Protein AF-0000000078268290 (afdb_homodimer)

Foldseek 3Di:
DPPPVVPPQAEDEDWDFDDDPNHTQDGLVLLQLQVLLAVPQANCVSCVVLVHHSVVSVVNQVSNCVRVVHHQWDDDPPPPRGIHGDPVNVVVSVVNVVVLVVVQVVVLVVCCVPVNNRYHYDHVSPPPDPPDPPPPD/DVVPVPPPQAEDEDWDFDDDPNHTQDGLVLLQLQVLLAVPQANCVSCVVLVHHSVVSVVSQVSNCVRVVHHQWDDDPPPPRGIHGDPVNVVVSVVNVVVLVVVQVVVLVVCCVPVNNRYHYDHVSPPPDPPDPPPPD

Radius of gyration: 22.12 Å; Cα contacts (8 Å, |Δi|>4): 382; chains: 2; bounding box: 36×79×77 Å

InterPro domains:
  IPR000847 LysR, HTH, N-terminal domain [PF00126] (33-90)
  IPR036388 Winged helix-like DNA-binding domain superfamily [G3DSA:1.10.10.10] (4-126)
  IPR036390 Winged helix DNA-binding domain superfamily [SSF46785] (11-107)
  IPR051815 Molybdate-responsive transcriptional regulator [PTHR30432] (12-106)

Structure (mmCIF, N/CA/C/O backbone):
data_AF-0000000078268290-model_v1
#
loop_
_entity.id
_entity.type
_entity.pdbx_description
1 polymer 'Molybdate transport system regulatory protein'
#
loop_
_atom_site.group_PDB
_atom_site.id
_atom_site.type_symbol
_atom_site.label_atom_id
_atom_site.label_alt_id
_atom_site.label_comp_id
_atom_site.label_asym_id
_atom_site.label_entity_id
_atom_site.label_seq_id
_atom_site.pdbx_PDB_ins_code
_atom_site.Cartn_x
_atom_site.Cartn_y
_atom_site.Cartn_z
_atom_site.occupancy
_atom_site.B_iso_or_equiv
_atom_site.auth_seq_id
_atom_site.auth_comp_id
_atom_site.auth_asym_id
_atom_site.auth_atom_id
_atom_site.pdbx_PDB_model_num
ATOM 1 N N . MET A 1 1 ? 1.703 10.594 39.469 1 26.97 1 MET A N 1
ATOM 2 C CA . MET A 1 1 ? 0.757 9.789 38.688 1 26.97 1 MET A CA 1
ATOM 3 C C . MET A 1 1 ? 1.014 9.938 37.188 1 26.97 1 MET A C 1
ATOM 5 O O . MET A 1 1 ? 0.524 10.883 36.562 1 26.97 1 MET A O 1
ATOM 9 N N . THR A 1 2 ? 2.254 10 36.75 1 32.62 2 THR A N 1
ATOM 10 C CA . THR A 1 2 ? 2.943 10.406 35.531 1 32.62 2 THR A CA 1
ATOM 11 C C . THR A 1 2 ? 2.32 9.742 34.312 1 32.62 2 THR A C 1
ATOM 13 O O . THR A 1 2 ? 2.277 8.508 34.219 1 32.62 2 THR A O 1
ATOM 16 N N . GLU A 1 3 ? 0.991 10.094 34 1 35.41 3 GLU A N 1
ATOM 17 C CA . GLU A 1 3 ? 0.041 9.664 33 1 35.41 3 GLU A CA 1
ATOM 18 C C . GLU A 1 3 ? 0.76 9.211 31.719 1 35.41 3 GLU A C 1
ATOM 20 O O . GLU A 1 3 ? 1.372 10.023 31.031 1 35.41 3 GLU A O 1
ATOM 25 N N . SER A 1 4 ? 1.505 8.258 31.812 1 38.12 4 SER A N 1
ATOM 26 C CA . SER A 1 4 ? 2.307 7.484 30.859 1 38.12 4 SER A CA 1
ATOM 27 C C . SER A 1 4 ? 1.574 7.301 29.531 1 38.12 4 SER A C 1
ATOM 29 O O . SER A 1 4 ? 0.584 6.566 29.469 1 38.12 4 SER A O 1
ATOM 31 N N . LYS A 1 5 ? 1.059 8.406 28.953 1 42.88 5 LYS A N 1
ATOM 32 C CA . LYS A 1 5 ? 0.378 8.477 27.656 1 42.88 5 LYS A CA 1
ATOM 33 C C . LYS A 1 5 ? 0.821 7.336 26.75 1 42.88 5 LYS A C 1
ATOM 35 O O . LYS A 1 5 ? 2.01 7.199 26.453 1 42.88 5 LYS A O 1
ATOM 40 N N . THR A 1 6 ? 0.433 6.164 26.969 1 45.28 6 THR A N 1
ATOM 41 C CA . THR A 1 6 ? 0.489 4.93 26.188 1 45.28 6 THR A CA 1
ATOM 42 C C . THR A 1 6 ? 0.604 5.227 24.703 1 45.28 6 THR A C 1
ATOM 44 O O . THR A 1 6 ? -0.373 5.629 24.062 1 45.28 6 THR A O 1
ATOM 47 N N . GLU A 1 7 ? 1.566 6.102 24.359 1 53.81 7 GLU A N 1
ATOM 48 C CA . GLU A 1 7 ? 1.899 6.555 23.016 1 53.81 7 GLU A CA 1
ATOM 49 C C . GLU A 1 7 ? 1.806 5.414 22 1 53.81 7 GLU A C 1
ATOM 51 O O . GLU A 1 7 ? 2.5 4.402 22.141 1 53.81 7 GLU A O 1
ATOM 56 N N . GLY A 1 8 ? 0.547 5.02 21.781 1 63.69 8 GLY A N 1
ATOM 57 C CA . GLY A 1 8 ? 0.307 3.949 20.812 1 63.69 8 GLY A CA 1
ATOM 58 C C . GLY A 1 8 ? 1.414 3.811 19.797 1 63.69 8 GLY A C 1
ATOM 59 O O . GLY A 1 8 ? 2.201 4.738 19.594 1 63.69 8 GLY A O 1
ATOM 60 N N . THR A 1 9 ? 1.938 2.645 19.703 1 77.06 9 THR A N 1
ATOM 61 C CA . THR A 1 9 ? 3.016 2.34 18.781 1 77.06 9 THR A CA 1
ATOM 62 C C . THR A 1 9 ? 2.654 2.799 17.359 1 77.06 9 THR A C 1
ATOM 64 O O . THR A 1 9 ? 1.542 2.555 16.891 1 77.06 9 THR A O 1
ATOM 67 N N . LEU A 1 10 ? 3.477 3.711 16.828 1 81.81 10 LEU A N 1
ATOM 68 C CA . LEU A 1 10 ? 3.352 4.129 15.445 1 81.81 10 LEU A CA 1
ATOM 69 C C . LEU A 1 10 ? 3.689 2.98 14.5 1 81.81 10 LEU A C 1
ATOM 71 O O . LEU A 1 10 ? 4.793 2.434 14.547 1 81.81 10 LEU A O 1
ATOM 75 N N . THR A 1 11 ? 2.666 2.588 13.781 1 87.62 11 THR A N 1
ATOM 76 C CA . THR A 1 11 ? 2.863 1.479 12.852 1 87.62 11 THR A CA 1
ATOM 77 C C . THR A 1 11 ? 2.754 1.957 11.406 1 87.62 11 THR A C 1
ATOM 79 O O . THR A 1 11 ? 1.787 2.629 11.039 1 87.62 11 THR A O 1
ATOM 82 N N . LEU A 1 12 ? 3.758 1.673 10.617 1 90.38 12 LEU A N 1
ATOM 83 C CA . LEU A 1 12 ? 3.709 1.912 9.18 1 90.38 12 LEU A CA 1
ATOM 84 C C . LEU A 1 12 ? 3.023 0.757 8.453 1 90.38 12 LEU A C 1
ATOM 86 O O . LEU A 1 12 ? 3.383 -0.406 8.656 1 90.38 12 LEU A O 1
ATOM 90 N N . ARG A 1 13 ? 2.061 1.08 7.695 1 88.12 13 ARG A N 1
ATOM 91 C CA . ARG A 1 13 ? 1.38 0.082 6.875 1 88.12 13 ARG A CA 1
ATOM 92 C C . ARG A 1 13 ? 1.646 0.315 5.395 1 88.12 13 ARG A C 1
ATOM 94 O O . ARG A 1 13 ? 1.701 1.461 4.941 1 88.12 13 ARG A O 1
ATOM 101 N N . LEU A 1 14 ? 1.804 -0.853 4.715 1 90 14 LEU A N 1
ATOM 102 C CA . LEU A 1 14 ? 2.102 -0.798 3.287 1 90 14 LEU A CA 1
ATOM 103 C C . LEU A 1 14 ? 1.354 -1.892 2.531 1 90 14 LEU A C 1
ATOM 105 O O . LEU A 1 14 ? 1.263 -3.027 3.004 1 90 14 LEU A O 1
ATOM 109 N N . HIS A 1 15 ? 0.695 -1.486 1.435 1 88.62 15 HIS A N 1
ATOM 110 C CA . HIS A 1 15 ? 0.071 -2.43 0.513 1 88.62 15 HIS A CA 1
ATOM 111 C C . HIS A 1 15 ? 0.592 -2.236 -0.908 1 88.62 15 HIS A C 1
ATOM 113 O O . HIS A 1 15 ? 0.645 -1.109 -1.406 1 88.62 15 HIS A O 1
ATOM 119 N N . VAL A 1 16 ? 1.005 -3.373 -1.505 1 90.94 16 VAL A N 1
ATOM 120 C CA . VAL A 1 16 ? 1.516 -3.342 -2.871 1 90.94 16 VAL A CA 1
ATOM 121 C C . VAL A 1 16 ? 0.807 -4.402 -3.713 1 90.94 16 VAL A C 1
ATOM 123 O O . VAL A 1 16 ? 0.575 -5.52 -3.246 1 90.94 16 VAL A O 1
ATOM 126 N N . TRP A 1 17 ? 0.396 -4.027 -4.953 1 90.44 17 TRP A N 1
ATOM 127 C CA . TRP A 1 17 ? -0.176 -5.02 -5.855 1 90.44 17 TRP A CA 1
ATOM 128 C C . TRP A 1 17 ? 0.001 -4.602 -7.312 1 90.44 17 TRP A C 1
ATOM 130 O O . TRP A 1 17 ? 0.408 -3.471 -7.594 1 90.44 17 TRP A O 1
ATOM 140 N N . PHE A 1 18 ? -0.089 -5.504 -8.156 1 90.12 18 PHE A N 1
ATOM 141 C CA . PHE A 1 18 ? -0.034 -5.242 -9.594 1 90.12 18 PHE A CA 1
ATOM 142 C C . PHE A 1 18 ? -1.434 -5.234 -10.195 1 90.12 18 PHE A C 1
ATOM 144 O O . PHE A 1 18 ? -2.273 -6.066 -9.844 1 90.12 18 PHE A O 1
ATOM 151 N N . GLU A 1 19 ? -1.624 -4.289 -11.086 1 87.75 19 GLU A N 1
ATOM 152 C CA . GLU A 1 19 ? -2.873 -4.191 -11.836 1 87.75 19 GLU A CA 1
ATOM 153 C C . GLU A 1 19 ? -2.621 -4.266 -13.336 1 87.75 19 GLU A C 1
ATOM 155 O O . GLU A 1 19 ? -1.578 -3.82 -13.82 1 87.75 19 GLU A O 1
ATOM 160 N N . ARG A 1 20 ? -3.531 -4.898 -13.953 1 82.75 20 ARG A N 1
ATOM 161 C CA . ARG A 1 20 ? -3.59 -4.902 -15.414 1 82.75 20 ARG A CA 1
ATOM 162 C C . ARG A 1 20 ? -4.996 -4.57 -15.906 1 82.75 20 ARG A C 1
ATOM 164 O O . ARG A 1 20 ? -5.973 -5.176 -15.453 1 82.75 20 ARG A O 1
ATOM 171 N N . ASP A 1 21 ? -5.055 -3.58 -16.734 1 78.88 21 ASP A N 1
ATOM 172 C CA . ASP A 1 21 ? -6.348 -3.162 -17.25 1 78.88 21 ASP A CA 1
ATOM 173 C C . ASP A 1 21 ? -7.324 -2.844 -16.125 1 78.88 21 ASP A C 1
ATOM 175 O O . ASP A 1 21 ? -8.469 -3.312 -16.125 1 78.88 21 ASP A O 1
ATOM 179 N N . GLU A 1 22 ? -6.883 -2.291 -15.086 1 78.75 22 GLU A N 1
ATOM 180 C CA . GLU A 1 22 ? -7.645 -1.813 -13.938 1 78.75 22 GLU A CA 1
ATOM 181 C C . GLU A 1 22 ? -8.109 -2.973 -13.062 1 78.75 22 GLU A C 1
ATOM 183 O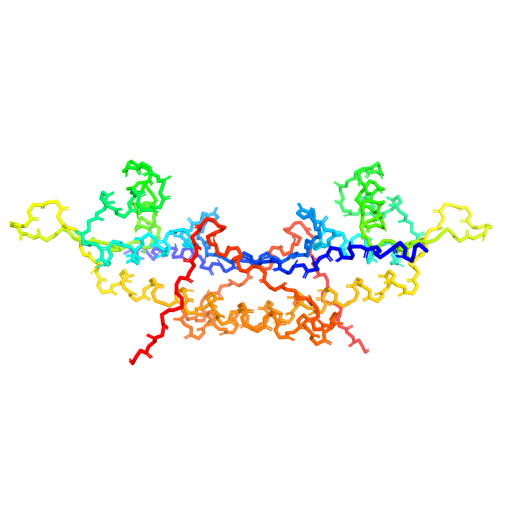 O . GLU A 1 22 ? -9.039 -2.824 -12.266 1 78.75 22 GLU A O 1
ATOM 188 N N . LYS A 1 23 ? -7.555 -4.102 -13.32 1 82 23 LYS A N 1
ATOM 189 C CA . LYS A 1 23 ? -7.867 -5.273 -12.508 1 82 23 LYS A CA 1
ATOM 190 C C . LYS A 1 23 ? -6.633 -5.762 -11.75 1 82 23 LYS A C 1
ATOM 192 O O . LYS A 1 23 ? -5.547 -5.863 -12.32 1 82 23 LYS A O 1
ATOM 197 N N . ILE A 1 24 ? -6.879 -6.027 -10.453 1 86.44 24 ILE A N 1
ATOM 198 C CA . ILE A 1 24 ? -5.789 -6.578 -9.656 1 86.44 24 ILE A CA 1
ATOM 199 C C . ILE A 1 24 ? -5.449 -7.984 -10.148 1 86.44 24 ILE A C 1
ATOM 201 O O . ILE A 1 24 ? -6.328 -8.844 -10.258 1 86.44 24 ILE A O 1
ATOM 205 N N . PHE A 1 25 ? -4.27 -8.188 -10.438 1 83.25 25 PHE A N 1
ATOM 206 C CA . PHE A 1 25 ? -3.979 -9.539 -10.883 1 83.25 25 PHE A CA 1
ATOM 207 C C . PHE A 1 25 ? -3.018 -10.234 -9.922 1 83.25 25 PHE A C 1
ATOM 209 O O . PHE A 1 25 ? -2.979 -11.461 -9.852 1 83.25 25 PHE A O 1
ATOM 216 N N . LEU A 1 26 ? -2.238 -9.383 -9.211 1 90.38 26 LEU A N 1
ATOM 217 C CA . LEU A 1 26 ? -1.312 -10.023 -8.281 1 90.38 26 LEU A CA 1
ATOM 218 C C . LEU A 1 26 ? -1.097 -9.156 -7.043 1 90.38 26 LEU A C 1
ATOM 220 O O . LEU A 1 26 ? -0.591 -8.039 -7.145 1 90.38 26 LEU A O 1
ATOM 224 N N . GLY A 1 27 ? -1.485 -9.578 -6 1 92.31 27 GLY A N 1
ATOM 225 C CA . GLY A 1 27 ? -1.222 -9.039 -4.676 1 92.31 27 GLY A CA 1
ATOM 226 C C . GLY A 1 27 ? -0.723 -10.078 -3.693 1 92.31 27 GLY A C 1
ATOM 227 O O . GLY A 1 27 ? -0.444 -11.219 -4.074 1 92.31 27 GLY A O 1
ATOM 228 N N . ILE A 1 28 ? -0.639 -9.703 -2.51 1 91.88 28 ILE A N 1
ATOM 229 C CA . ILE A 1 28 ? -0.079 -10.57 -1.479 1 91.88 28 ILE A CA 1
ATOM 230 C C . ILE A 1 28 ? -0.947 -11.82 -1.322 1 91.88 28 ILE A C 1
ATOM 232 O O . ILE A 1 28 ? -0.431 -12.922 -1.154 1 91.88 28 ILE A O 1
ATOM 236 N N . GLY A 1 29 ? -2.236 -11.688 -1.446 1 92.44 29 GLY A N 1
ATOM 237 C CA . GLY A 1 29 ? -3.139 -12.82 -1.306 1 92.44 29 GLY A CA 1
ATOM 238 C C . GLY A 1 29 ? -2.916 -13.898 -2.352 1 92.44 29 GLY A C 1
ATOM 239 O O . GLY A 1 29 ? -2.787 -15.078 -2.02 1 92.44 29 GLY A O 1
ATOM 240 N N . ARG A 1 30 ? -2.838 -13.469 -3.543 1 93.94 30 ARG A N 1
ATOM 241 C CA . ARG A 1 30 ? -2.633 -14.422 -4.633 1 93.94 30 ARG A CA 1
ATOM 242 C C . ARG A 1 30 ? -1.224 -15.008 -4.59 1 93.94 30 ARG A C 1
ATOM 244 O O . ARG A 1 30 ? -1.027 -16.188 -4.875 1 93.94 30 ARG A O 1
ATOM 251 N N . ALA A 1 31 ? -0.273 -14.18 -4.23 1 94.44 31 ALA A N 1
ATOM 252 C CA . ALA A 1 31 ? 1.096 -14.68 -4.117 1 94.44 31 ALA A CA 1
ATOM 253 C C . ALA A 1 31 ? 1.207 -15.734 -3.025 1 94.44 31 ALA A C 1
ATOM 255 O O . ALA A 1 31 ? 1.838 -16.781 -3.223 1 94.44 31 ALA A O 1
ATOM 256 N N . LEU A 1 32 ? 0.556 -15.516 -1.962 1 94.12 32 LEU A N 1
ATOM 257 C CA . LEU A 1 32 ? 0.585 -16.469 -0.849 1 94.12 32 LEU A CA 1
ATOM 258 C C . LEU A 1 32 ? -0.163 -17.75 -1.203 1 94.12 32 LEU A C 1
ATOM 260 O O . LEU A 1 32 ? 0.239 -18.828 -0.794 1 94.12 32 LEU A O 1
ATOM 264 N N . LEU A 1 33 ? -1.203 -17.516 -1.889 1 95.75 33 LEU A N 1
ATOM 265 C CA . LEU A 1 33 ? -1.947 -18.688 -2.34 1 95.75 33 LEU A CA 1
ATOM 266 C C . LEU A 1 33 ? -1.064 -19.609 -3.184 1 95.75 33 LEU A C 1
ATOM 268 O O . LEU A 1 33 ? -1.04 -20.828 -2.975 1 95.75 33 LEU A O 1
ATOM 272 N N . LEU A 1 34 ? -0.343 -19.016 -4.094 1 96.56 34 LEU A N 1
ATOM 273 C CA . LEU A 1 34 ? 0.57 -19.797 -4.93 1 96.56 34 LEU A CA 1
ATOM 274 C C . LEU A 1 34 ? 1.629 -20.484 -4.078 1 96.56 34 LEU A C 1
ATOM 276 O O . LEU A 1 34 ? 1.903 -21.672 -4.27 1 96.56 34 LEU A O 1
ATOM 280 N N . GLU A 1 35 ? 2.139 -19.781 -3.154 1 95.12 35 GLU A N 1
ATOM 281 C CA . GLU A 1 35 ? 3.156 -20.359 -2.273 1 95.12 35 GLU A CA 1
ATOM 282 C C . GLU A 1 35 ? 2.598 -21.516 -1.464 1 95.12 35 GLU A C 1
ATOM 284 O O . GLU A 1 35 ? 3.252 -22.562 -1.324 1 95.12 35 GLU A O 1
ATOM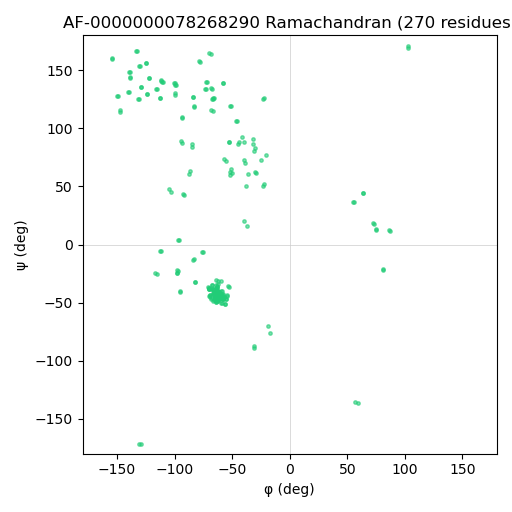 289 N N . LYS A 1 36 ? 1.421 -21.359 -0.958 1 95.19 36 LYS A N 1
ATOM 290 C CA . LYS A 1 36 ? 0.796 -22.391 -0.141 1 95.19 36 LYS A CA 1
ATOM 291 C C . LYS A 1 36 ? 0.47 -23.625 -0.975 1 95.19 36 LYS A C 1
ATOM 293 O O . LYS A 1 36 ? 0.592 -24.766 -0.495 1 95.19 36 LYS A O 1
ATOM 298 N N . ILE A 1 37 ? 0.04 -23.406 -2.166 1 95.44 37 ILE A N 1
ATOM 299 C CA . ILE A 1 37 ? -0.219 -24.531 -3.061 1 95.44 37 ILE A CA 1
ATOM 300 C C . ILE A 1 37 ? 1.07 -25.312 -3.289 1 95.44 37 ILE A C 1
ATOM 302 O O . ILE A 1 37 ? 1.063 -26.547 -3.275 1 95.44 37 ILE A O 1
ATOM 306 N N . GLU A 1 38 ? 2.09 -24.547 -3.5 1 93.5 38 GLU A N 1
ATOM 307 C CA . GLU A 1 38 ? 3.381 -25.203 -3.709 1 93.5 38 GLU A CA 1
ATOM 308 C C . GLU A 1 38 ? 3.807 -26 -2.477 1 93.5 38 GLU A C 1
ATOM 310 O O . GLU A 1 38 ? 4.328 -27.109 -2.596 1 93.5 38 GLU A O 1
ATOM 315 N N . GLU A 1 39 ? 3.625 -25.516 -1.36 1 93.38 39 GLU A N 1
ATOM 316 C CA . GLU A 1 39 ? 4.023 -26.094 -0.088 1 93.38 39 GLU A CA 1
ATOM 317 C C . GLU A 1 39 ? 3.197 -27.344 0.227 1 93.38 39 GLU A C 1
ATOM 319 O O . GLU A 1 39 ? 3.744 -28.375 0.612 1 93.38 39 GLU A O 1
ATOM 324 N N . CYS A 1 40 ? 1.883 -27.281 0.001 1 92.56 40 CYS A N 1
ATOM 325 C CA . CYS A 1 40 ? 0.978 -28.344 0.434 1 92.56 40 CYS A CA 1
ATOM 326 C C . CYS A 1 40 ? 0.687 -29.312 -0.707 1 92.56 40 CYS A C 1
ATOM 328 O O . CYS A 1 40 ? 0.225 -30.438 -0.474 1 92.56 40 CYS A O 1
ATOM 330 N N . GLY A 1 41 ? 0.86 -28.859 -1.896 1 91.38 41 GLY A N 1
ATOM 331 C CA . GLY A 1 41 ? 0.554 -29.672 -3.061 1 91.38 41 GLY A CA 1
ATOM 332 C C . GLY A 1 41 ? -0.936 -29.844 -3.295 1 91.38 41 GLY A C 1
ATOM 333 O O . GLY A 1 41 ? -1.358 -30.766 -3.979 1 91.38 41 GLY A O 1
ATOM 334 N N . SER A 1 42 ? -1.682 -28.953 -2.652 1 92.06 42 SER A N 1
ATOM 335 C CA . SER A 1 42 ? -3.135 -29.078 -2.688 1 92.06 42 SER A CA 1
ATOM 336 C C . SER A 1 42 ? -3.805 -27.719 -2.613 1 92.06 42 SER A C 1
ATOM 338 O O . SER A 1 42 ? -3.473 -26.891 -1.748 1 92.06 42 SER A O 1
ATOM 340 N N . LEU A 1 43 ? -4.707 -27.484 -3.588 1 93.25 43 LEU A N 1
ATOM 341 C CA . LEU A 1 43 ? -5.484 -26.25 -3.561 1 93.25 43 LEU A CA 1
ATOM 342 C C . LEU A 1 43 ? -6.418 -26.219 -2.354 1 93.25 43 LEU A C 1
ATOM 344 O O . LEU A 1 43 ? -6.598 -25.172 -1.729 1 93.25 43 LEU A O 1
ATOM 348 N N . ARG A 1 44 ? -6.973 -27.375 -2.043 1 93.38 44 ARG A N 1
ATOM 349 C CA . ARG A 1 44 ? -7.891 -27.469 -0.913 1 93.38 44 ARG A CA 1
ATOM 350 C C . ARG A 1 44 ? -7.191 -27.125 0.395 1 93.38 44 ARG A C 1
ATOM 352 O O . ARG A 1 44 ? -7.707 -26.328 1.192 1 93.38 44 ARG A O 1
ATOM 359 N N . GLN A 1 45 ? -6.09 -27.688 0.597 1 94.75 45 GLN A N 1
ATOM 360 C CA . GLN A 1 45 ? -5.34 -27.422 1.82 1 94.75 45 GLN A CA 1
ATOM 361 C C . GLN A 1 45 ? -4.875 -25.969 1.879 1 94.75 45 GLN A C 1
ATOM 363 O O . GLN A 1 45 ? -4.922 -25.344 2.938 1 94.75 45 GLN A O 1
ATOM 368 N N . ALA A 1 46 ? -4.406 -25.453 0.74 1 95.81 46 ALA A N 1
ATOM 369 C CA . ALA A 1 46 ? -4 -24.062 0.676 1 95.81 46 ALA A CA 1
ATOM 370 C C . ALA A 1 46 ? -5.156 -23.141 1.051 1 95.81 46 ALA A C 1
ATOM 372 O O . ALA A 1 46 ? -4.98 -22.203 1.835 1 95.81 46 ALA A O 1
ATOM 373 N N . ALA A 1 47 ? -6.32 -23.359 0.514 1 95.75 47 ALA A N 1
ATOM 374 C CA . ALA A 1 47 ? -7.523 -22.578 0.804 1 95.75 47 ALA A CA 1
ATOM 375 C C . ALA A 1 47 ? -7.855 -22.609 2.291 1 95.75 47 ALA A C 1
ATOM 377 O O . ALA A 1 47 ? -8.102 -21.578 2.906 1 95.75 47 ALA A O 1
ATOM 378 N N . THR A 1 48 ? -7.746 -23.797 2.893 1 95.75 48 THR A N 1
ATOM 379 C CA . THR A 1 48 ? -8.023 -23.984 4.312 1 95.75 48 THR A CA 1
ATOM 380 C C . THR A 1 48 ? -7.027 -23.219 5.168 1 95.75 48 THR A C 1
ATOM 382 O O . THR A 1 48 ? -7.422 -22.5 6.09 1 95.75 48 THR A O 1
ATOM 385 N N . ASP A 1 49 ? -5.781 -23.281 4.84 1 94.25 49 ASP A N 1
ATOM 386 C CA . ASP A 1 49 ? -4.73 -22.609 5.586 1 94.25 49 ASP A CA 1
ATOM 387 C C . ASP A 1 49 ? -4.914 -21.094 5.531 1 94.25 49 ASP A C 1
ATOM 389 O O . ASP A 1 49 ? -4.562 -20.375 6.473 1 94.25 49 ASP A O 1
ATOM 393 N N . MET A 1 50 ? -5.484 -20.656 4.426 1 94.69 50 MET A N 1
ATOM 394 C CA . MET A 1 50 ? -5.668 -19.219 4.254 1 94.69 50 MET A CA 1
ATOM 395 C C . MET A 1 50 ? -7.078 -18.797 4.66 1 94.69 50 MET A C 1
ATOM 397 O O . MET A 1 50 ? -7.492 -17.672 4.398 1 94.69 50 MET A O 1
ATOM 401 N N . LYS A 1 51 ? -7.84 -19.672 5.148 1 95.56 51 LYS A N 1
ATOM 402 C CA . LYS A 1 51 ? -9.172 -19.438 5.707 1 95.56 51 LYS A CA 1
ATOM 403 C C . LYS A 1 51 ? -10.125 -18.922 4.637 1 95.56 51 LYS A C 1
ATOM 405 O O . LYS A 1 51 ? -10.844 -17.938 4.863 1 95.56 51 LYS A O 1
ATOM 410 N N . MET A 1 52 ? -10.07 -19.531 3.521 1 95.5 52 MET A N 1
ATOM 411 C CA . MET A 1 52 ? -11.008 -19.234 2.447 1 95.5 52 MET A CA 1
ATOM 412 C C . MET A 1 52 ? -11.57 -20.516 1.84 1 95.5 52 MET A C 1
ATOM 414 O O . MET A 1 52 ? -11.039 -21.594 2.072 1 95.5 52 MET A O 1
ATOM 418 N N . SER A 1 53 ? -12.594 -20.328 1.097 1 96.62 53 SER A N 1
ATOM 419 C CA . SER A 1 53 ? -13.211 -21.484 0.445 1 96.62 53 SER A CA 1
ATOM 420 C C . SER A 1 53 ? -12.422 -21.906 -0.788 1 96.62 53 SER A C 1
ATOM 422 O O . SER A 1 53 ? -11.68 -21.109 -1.361 1 96.62 53 SER A O 1
ATOM 424 N N . TYR A 1 54 ? -12.625 -23.188 -1.15 1 95.56 54 TYR A N 1
ATOM 425 C CA . TYR A 1 54 ? -12.039 -23.672 -2.393 1 95.56 54 TYR A CA 1
ATOM 426 C C . TYR A 1 54 ? -12.453 -22.797 -3.572 1 95.56 54 TYR A C 1
ATOM 428 O O . TYR A 1 54 ? -11.633 -22.469 -4.43 1 95.56 54 TYR A O 1
ATOM 436 N N . ARG A 1 55 ? -13.711 -22.469 -3.613 1 96.81 55 ARG A N 1
ATOM 437 C CA . ARG A 1 55 ? -14.234 -21.656 -4.715 1 96.81 55 ARG A CA 1
ATOM 438 C C . ARG A 1 55 ? -13.539 -20.312 -4.789 1 96.81 55 ARG A C 1
ATOM 440 O O . ARG A 1 55 ? -13.188 -19.844 -5.875 1 96.81 55 ARG A O 1
ATOM 447 N N . ALA A 1 56 ? -13.359 -19.703 -3.627 1 96.44 56 ALA A N 1
ATOM 448 C CA . ALA A 1 56 ? -12.688 -18.406 -3.57 1 96.44 56 ALA A CA 1
ATOM 449 C C . ALA A 1 56 ? -11.242 -18.516 -4.035 1 96.44 56 ALA A C 1
ATOM 451 O O . ALA A 1 56 ? -10.766 -17.688 -4.816 1 96.44 56 ALA A O 1
ATOM 452 N N . ALA A 1 57 ? -10.57 -19.516 -3.523 1 96.06 57 ALA A N 1
ATOM 453 C CA . ALA A 1 57 ? -9.18 -19.734 -3.904 1 96.06 57 ALA A CA 1
ATOM 454 C C . ALA A 1 57 ? -9.062 -20.016 -5.402 1 96.06 57 ALA A C 1
ATOM 456 O O . ALA A 1 57 ? -8.211 -19.422 -6.078 1 96.06 57 ALA A O 1
ATOM 457 N N . TRP A 1 58 ? -9.906 -20.828 -5.887 1 94.94 58 TRP A N 1
ATOM 458 C CA . TRP A 1 58 ? -9.922 -21.172 -7.309 1 94.94 58 TRP A CA 1
ATOM 459 C C . TRP A 1 58 ? -10.227 -19.938 -8.156 1 94.94 58 TRP A C 1
ATOM 461 O O . TRP A 1 58 ? -9.555 -19.688 -9.164 1 94.94 58 TRP A O 1
ATOM 471 N N . GLY A 1 59 ? -11.195 -19.203 -7.723 1 95.62 59 GLY A N 1
ATOM 472 C CA . GLY A 1 59 ? -11.531 -17.969 -8.422 1 95.62 59 GLY A CA 1
ATOM 473 C C . GLY A 1 59 ? -10.367 -17 -8.508 1 95.62 59 GLY A C 1
ATOM 474 O O . GLY A 1 59 ? -10.117 -16.422 -9.562 1 95.62 59 GLY A O 1
ATOM 475 N N . LYS A 1 60 ? -9.656 -16.812 -7.402 1 94.88 60 LYS A N 1
ATOM 476 C CA . LYS A 1 60 ? -8.484 -15.938 -7.367 1 94.88 60 LYS A CA 1
ATOM 477 C C . LYS A 1 60 ? -7.402 -16.422 -8.32 1 94.88 60 LYS A C 1
ATOM 479 O O . LYS A 1 60 ? -6.801 -15.633 -9.047 1 94.88 60 LYS A O 1
ATOM 484 N N . LEU A 1 61 ? -7.23 -17.703 -8.297 1 94.56 61 LEU A N 1
ATOM 485 C CA . LEU A 1 61 ? -6.203 -18.312 -9.133 1 94.56 61 LEU A CA 1
ATOM 486 C C . LEU A 1 61 ? -6.539 -18.156 -10.609 1 94.56 61 LEU A C 1
ATOM 488 O O . LEU A 1 61 ? -5.691 -17.734 -11.406 1 94.56 61 LEU A O 1
ATOM 492 N N . LYS A 1 62 ? -7.746 -18.469 -10.977 1 94.5 62 LYS A N 1
ATOM 493 C CA . LYS A 1 62 ? -8.164 -18.406 -12.375 1 94.5 62 LYS A CA 1
ATOM 494 C C . LYS A 1 62 ? -8.156 -16.969 -12.883 1 94.5 62 LYS A C 1
ATOM 496 O O . LYS A 1 62 ? -7.762 -16.703 -14.023 1 94.5 62 LYS A O 1
ATOM 501 N N . ALA A 1 63 ? -8.578 -16.094 -12.047 1 92.12 63 ALA A N 1
ATOM 502 C CA . ALA A 1 63 ? -8.539 -14.68 -12.414 1 92.12 63 ALA A CA 1
ATOM 503 C C . ALA A 1 63 ? -7.109 -14.227 -12.711 1 92.12 63 ALA A C 1
ATOM 505 O O . ALA A 1 63 ? -6.871 -13.5 -13.68 1 92.12 63 ALA A O 1
ATOM 506 N N . ALA A 1 64 ? -6.215 -14.656 -11.898 1 91.62 64 ALA A N 1
ATOM 507 C CA . ALA A 1 64 ? -4.809 -14.312 -12.102 1 91.62 64 ALA A CA 1
ATOM 508 C C . ALA A 1 64 ? -4.277 -14.914 -13.398 1 91.62 64 ALA A C 1
ATOM 510 O O . ALA A 1 64 ? -3.594 -14.242 -14.172 1 91.62 64 ALA A O 1
ATOM 511 N N . GLU A 1 65 ? -4.605 -16.172 -13.633 1 93.12 65 GLU A N 1
ATOM 512 C CA . GLU A 1 65 ? -4.152 -16.859 -14.836 1 93.12 65 GLU A CA 1
ATOM 513 C C . GLU A 1 65 ? -4.707 -16.203 -16.094 1 93.12 65 GLU A C 1
ATOM 515 O O . GLU A 1 65 ? -3.996 -16.047 -17.094 1 93.12 65 GLU A O 1
ATOM 520 N N . GLU A 1 66 ? -5.957 -15.82 -16.031 1 89.94 66 GLU A N 1
ATOM 521 C CA . GLU A 1 66 ? -6.59 -15.141 -17.156 1 89.94 66 GLU A CA 1
ATOM 522 C C . GLU A 1 66 ? -5.91 -13.812 -17.453 1 89.94 66 GLU A C 1
ATOM 524 O O . GLU A 1 66 ? -5.672 -13.469 -18.609 1 89.94 66 GLU A O 1
ATOM 529 N N . SER A 1 67 ? -5.547 -13.109 -16.438 1 85.31 67 SER A N 1
ATOM 530 C CA . SER A 1 67 ? -4.918 -11.805 -16.594 1 85.31 67 SER A CA 1
ATOM 531 C C . SER A 1 67 ? -3.508 -11.938 -17.156 1 85.31 67 SER A C 1
ATOM 533 O O . SER A 1 67 ? -3.092 -11.133 -18 1 85.31 67 SER A O 1
ATOM 535 N N . ILE A 1 68 ? -2.828 -12.93 -16.734 1 84.5 68 ILE A N 1
ATOM 536 C CA . ILE A 1 68 ? -1.438 -13.141 -17.125 1 84.5 68 ILE A CA 1
ATOM 537 C C . ILE A 1 68 ? -1.385 -13.836 -18.484 1 84.5 68 ILE A C 1
ATOM 539 O O . ILE A 1 68 ? -0.434 -13.656 -19.25 1 84.5 68 ILE A O 1
ATOM 543 N N . GLY A 1 69 ? -2.389 -14.664 -18.703 1 88.19 69 GLY A N 1
ATOM 544 C CA . GLY A 1 69 ? -2.473 -15.383 -19.953 1 88.19 69 GLY A CA 1
ATOM 545 C C . GLY A 1 69 ? -1.701 -16.688 -19.953 1 88.19 69 GLY A C 1
ATOM 546 O O . GLY A 1 69 ? -1.417 -17.25 -21.016 1 88.19 69 GLY A O 1
ATOM 547 N N . LYS A 1 70 ? -1.271 -17.156 -18.828 1 92.69 70 LYS A N 1
ATOM 548 C CA . LYS A 1 70 ? -0.533 -18.406 -18.656 1 92.69 70 LYS A CA 1
ATOM 549 C C . LYS A 1 70 ? -1.004 -19.156 -17.406 1 92.69 70 LYS A C 1
ATOM 551 O O . LYS A 1 70 ? -1.403 -18.531 -16.422 1 92.69 70 LYS A O 1
ATOM 556 N N . PRO A 1 71 ? -0.946 -20.422 -17.469 1 94.81 71 PRO A N 1
ATOM 557 C CA . PRO A 1 71 ? -1.279 -21.188 -16.266 1 94.81 71 PRO A CA 1
ATOM 558 C C . PRO A 1 71 ? -0.247 -21 -15.148 1 94.81 71 PRO A C 1
ATOM 560 O O . PRO A 1 71 ? 0.957 -20.969 -15.422 1 94.81 71 PRO A O 1
ATOM 563 N N . LEU A 1 72 ? -0.754 -20.781 -13.977 1 96.31 72 LEU A N 1
ATOM 564 C CA . LEU A 1 72 ? 0.127 -20.625 -12.82 1 96.31 72 LEU A CA 1
ATOM 565 C C . LEU A 1 72 ? 0.237 -21.938 -12.047 1 96.31 72 LEU A C 1
ATOM 567 O O . LEU A 1 72 ? 1.215 -22.156 -11.328 1 96.31 72 LEU A O 1
ATOM 571 N N . VAL A 1 73 ? -0.818 -22.781 -12.211 1 95.75 73 VAL A N 1
ATOM 572 C CA . VAL A 1 73 ? -0.838 -24.094 -11.562 1 95.75 73 VAL A CA 1
ATOM 573 C C . VAL A 1 73 ? -1.199 -25.172 -12.578 1 95.75 73 VAL A C 1
ATOM 575 O O . VAL A 1 73 ? -1.773 -24.875 -13.625 1 95.75 73 VAL A O 1
ATOM 578 N N . GLN A 1 74 ? -0.712 -26.406 -12.25 1 92.38 74 GLN A N 1
ATOM 579 C CA . GLN A 1 74 ? -1.045 -27.562 -13.086 1 92.38 74 GLN A CA 1
ATOM 580 C C . GLN A 1 74 ? -1.358 -28.781 -12.242 1 92.38 74 GLN A C 1
ATOM 582 O O . GLN A 1 74 ? -0.792 -28.953 -11.156 1 92.38 74 GLN A O 1
ATOM 587 N N . LYS A 1 75 ? -2.314 -29.516 -12.758 1 87.25 75 LYS A N 1
ATOM 588 C CA . LYS A 1 75 ? -2.674 -30.766 -12.094 1 87.25 75 LYS A CA 1
ATOM 589 C C . LYS A 1 75 ? -1.604 -31.828 -12.312 1 87.25 75 LYS A C 1
ATOM 591 O O . LYS A 1 75 ? -1.065 -31.953 -13.414 1 87.25 75 LYS A O 1
ATOM 596 N N . ILE A 1 76 ? -1.226 -32.531 -11.18 1 82.88 76 ILE A N 1
ATOM 597 C CA . ILE A 1 76 ? -0.281 -33.625 -11.289 1 82.88 76 ILE A CA 1
ATOM 598 C C . ILE A 1 76 ? -1.022 -34.906 -11.695 1 82.88 76 ILE A C 1
ATOM 600 O O . ILE A 1 76 ? -2.023 -35.281 -11.078 1 82.88 76 ILE A O 1
ATOM 604 N N . LYS A 1 77 ? -0.682 -35.469 -12.82 1 77.44 77 LYS A N 1
ATOM 605 C CA . LYS A 1 77 ? -1.307 -36.688 -13.328 1 77.44 77 LYS A CA 1
ATOM 606 C C . LYS A 1 77 ? -1.156 -37.812 -12.336 1 77.44 77 LYS A C 1
ATOM 608 O O . LYS A 1 77 ? -0.083 -38.031 -11.758 1 77.44 77 LYS A O 1
ATOM 613 N N . GLY A 1 78 ? -2.268 -38.594 -12.195 1 71.06 78 GLY A N 1
ATOM 614 C CA . GLY A 1 78 ? -2.258 -39.812 -11.422 1 71.06 78 GLY A CA 1
ATOM 615 C C . GLY A 1 78 ? -2.395 -39.594 -9.93 1 71.06 78 GLY A C 1
ATOM 616 O O . GLY A 1 78 ? -2.531 -40.562 -9.156 1 71.06 78 GLY A O 1
ATOM 617 N N . LYS A 1 79 ? -2.068 -38.438 -9.562 1 62.62 79 LYS A N 1
ATOM 618 C CA . LYS A 1 79 ? -2.039 -38.219 -8.125 1 62.62 79 LYS A CA 1
ATOM 619 C C . LYS A 1 79 ? -3.262 -37.438 -7.656 1 62.62 79 LYS A C 1
ATOM 621 O O . LYS A 1 79 ? -3.156 -36.562 -6.781 1 62.62 79 LYS A O 1
ATOM 626 N N . GLY A 1 80 ? -4.391 -37.844 -8.148 1 61.03 80 GLY A N 1
ATOM 627 C CA . GLY A 1 80 ? -5.621 -37.25 -7.66 1 61.03 80 GLY A CA 1
ATOM 628 C C . GLY A 1 80 ? -5.68 -35.75 -7.875 1 61.03 80 GLY A C 1
ATOM 629 O O . GLY A 1 80 ? -5.391 -35.25 -8.969 1 61.03 80 GLY A O 1
ATOM 630 N N . GLN A 1 81 ? -6.137 -35 -6.844 1 66.44 81 GLN A N 1
ATOM 631 C CA . GLN A 1 81 ? -6.426 -33.562 -6.832 1 66.44 81 GLN A CA 1
ATOM 632 C C . GLN A 1 81 ? -5.211 -32.75 -6.375 1 66.44 81 GLN A C 1
ATOM 634 O O . GLN A 1 81 ? -5.336 -31.844 -5.547 1 66.44 81 GLN A O 1
ATOM 639 N N . ARG A 1 82 ? -4 -33.156 -6.906 1 84.5 82 ARG A N 1
ATOM 640 C CA . ARG A 1 82 ? -2.793 -32.438 -6.488 1 84.5 82 ARG A CA 1
ATOM 641 C C . ARG A 1 82 ? -2.373 -31.422 -7.531 1 84.5 82 ARG A C 1
ATOM 643 O O . ARG A 1 82 ? -2.49 -31.656 -8.734 1 84.5 82 ARG A O 1
ATOM 650 N N . TYR A 1 83 ? -2.137 -30.203 -7.062 1 89.25 83 TYR A N 1
ATOM 651 C CA . TYR A 1 83 ? -1.669 -29.109 -7.91 1 89.25 83 TYR A CA 1
ATOM 652 C C . TYR A 1 83 ? -0.228 -28.734 -7.578 1 89.25 83 TYR A C 1
ATOM 654 O O . TYR A 1 83 ? 0.212 -28.891 -6.438 1 89.25 83 TYR A O 1
ATOM 662 N N . GLU A 1 84 ? 0.5 -28.469 -8.617 1 91.44 84 GLU A N 1
ATOM 663 C CA . GLU A 1 84 ? 1.819 -27.859 -8.461 1 91.44 84 GLU A CA 1
ATOM 664 C C . GLU A 1 84 ? 1.934 -26.578 -9.266 1 91.44 84 GLU A C 1
ATOM 666 O O . GLU A 1 84 ? 1.169 -26.359 -10.211 1 91.44 84 GLU A O 1
ATOM 671 N N . LEU A 1 85 ? 2.816 -25.781 -8.828 1 95.88 85 LEU A N 1
ATOM 672 C CA . LEU A 1 85 ? 3.021 -24.547 -9.578 1 95.88 85 LEU A CA 1
ATOM 673 C C . LEU A 1 85 ? 3.73 -24.828 -10.898 1 95.88 85 LEU A C 1
ATOM 675 O O . LEU A 1 85 ? 4.629 -25.672 -10.961 1 95.88 85 LEU A O 1
ATOM 679 N N . THR A 1 86 ? 3.322 -24.156 -11.961 1 95.62 86 THR A N 1
ATOM 680 C CA . THR A 1 86 ? 4.113 -24.125 -13.188 1 95.62 86 THR A CA 1
ATOM 681 C C . THR A 1 86 ? 5.383 -23.297 -12.984 1 95.62 86 THR A C 1
ATOM 683 O O . THR A 1 86 ? 5.523 -22.594 -11.977 1 95.62 86 THR A O 1
ATOM 686 N N . PRO A 1 87 ? 6.363 -23.406 -13.883 1 94.38 87 PRO A N 1
ATOM 687 C CA . PRO A 1 87 ? 7.543 -22.547 -13.781 1 94.38 87 PRO A CA 1
ATOM 688 C C . PRO A 1 87 ? 7.184 -21.062 -13.711 1 94.38 87 PRO A C 1
ATOM 690 O O . PRO A 1 87 ? 7.781 -20.312 -12.93 1 94.38 87 PRO A O 1
ATOM 693 N N . VAL A 1 88 ? 6.176 -20.703 -14.398 1 93.19 88 VAL A N 1
ATOM 694 C CA . VAL A 1 88 ? 5.727 -19.312 -14.414 1 93.19 88 VAL A CA 1
ATOM 695 C C . VAL A 1 88 ? 5.117 -18.953 -13.055 1 93.19 88 VAL A C 1
ATOM 697 O O . VAL A 1 88 ? 5.398 -17.891 -12.508 1 93.19 88 VAL A O 1
ATOM 700 N N . GLY A 1 89 ? 4.301 -19.844 -12.547 1 94.19 89 GLY A N 1
ATOM 701 C CA . GLY A 1 89 ? 3.693 -19.625 -11.242 1 94.19 89 GLY A CA 1
ATOM 702 C C . GLY A 1 89 ? 4.711 -19.469 -10.133 1 94.19 89 GLY A C 1
ATOM 703 O O . GLY A 1 89 ? 4.586 -18.594 -9.281 1 94.19 89 GLY A O 1
ATOM 704 N N . ARG A 1 90 ? 5.734 -20.266 -10.195 1 94.88 90 ARG A N 1
ATOM 705 C CA . ARG A 1 90 ? 6.789 -20.234 -9.188 1 94.88 90 ARG A CA 1
ATOM 706 C C . ARG A 1 90 ? 7.578 -18.938 -9.273 1 94.88 90 ARG A C 1
ATOM 708 O O . ARG A 1 90 ? 7.836 -18.281 -8.25 1 94.88 90 ARG A O 1
ATOM 715 N N . GLN A 1 91 ? 7.918 -18.641 -10.438 1 93.12 91 GLN A N 1
ATOM 716 C CA . GLN A 1 91 ? 8.695 -17.422 -10.664 1 93.12 91 GLN A CA 1
ATOM 717 C C . GLN A 1 91 ? 7.922 -16.188 -10.211 1 93.12 91 GLN A C 1
ATOM 719 O O . GLN A 1 91 ? 8.469 -15.312 -9.539 1 93.12 91 GLN A O 1
ATOM 724 N N . LEU A 1 92 ? 6.719 -16.125 -10.555 1 92.56 92 LEU A N 1
ATOM 725 C CA . LEU A 1 92 ? 5.883 -14.969 -10.234 1 92.56 92 LEU A CA 1
ATOM 726 C C . LEU A 1 92 ? 5.707 -14.82 -8.727 1 92.56 92 LEU A C 1
ATOM 728 O O . LEU A 1 92 ? 5.859 -13.727 -8.188 1 92.56 92 LEU A O 1
ATOM 732 N N . ALA A 1 93 ? 5.355 -15.891 -8.086 1 94.12 93 ALA A N 1
ATOM 733 C CA . ALA A 1 93 ? 5.176 -15.875 -6.633 1 94.12 93 ALA A CA 1
ATOM 734 C C . ALA A 1 93 ? 6.449 -15.422 -5.926 1 94.12 93 ALA A C 1
ATOM 736 O O . ALA A 1 93 ? 6.406 -14.531 -5.07 1 94.12 93 ALA A O 1
ATOM 737 N N . ARG A 1 94 ? 7.555 -15.992 -6.352 1 92.62 94 ARG A N 1
ATOM 738 C CA . ARG A 1 94 ? 8.836 -15.68 -5.73 1 92.62 94 ARG A CA 1
ATOM 739 C C . ARG A 1 94 ? 9.219 -14.219 -5.965 1 92.62 94 ARG A C 1
ATOM 741 O O . ARG A 1 94 ? 9.656 -13.531 -5.043 1 92.62 94 ARG A O 1
ATOM 748 N N . GLN A 1 95 ? 9.055 -13.805 -7.16 1 92.12 95 GLN A N 1
ATOM 749 C CA . GLN A 1 95 ? 9.422 -12.438 -7.523 1 92.12 95 GLN A CA 1
ATOM 750 C C . GLN A 1 95 ? 8.562 -11.422 -6.781 1 92.12 95 GLN A C 1
ATOM 752 O O . GLN A 1 95 ? 9.062 -10.398 -6.305 1 92.12 95 GLN A O 1
ATOM 757 N N . PHE A 1 96 ? 7.297 -11.672 -6.719 1 93.69 96 PHE A N 1
ATOM 758 C CA . PHE A 1 96 ? 6.422 -10.734 -6.02 1 93.69 96 PHE A CA 1
ATOM 759 C C . PHE A 1 96 ? 6.754 -10.695 -4.535 1 93.69 96 PHE A C 1
ATOM 761 O O . PHE A 1 96 ? 6.82 -9.617 -3.938 1 93.69 96 PHE A O 1
ATOM 768 N N . LEU A 1 97 ? 6.918 -11.812 -3.965 1 93 97 LEU A N 1
ATOM 769 C CA . LEU A 1 97 ? 7.207 -11.875 -2.535 1 93 97 LEU A CA 1
ATOM 770 C C . LEU A 1 97 ? 8.539 -11.211 -2.223 1 93 97 LEU A C 1
ATOM 772 O O . LEU A 1 97 ? 8.68 -10.547 -1.194 1 93 97 LEU A O 1
ATOM 776 N N . GLN A 1 98 ? 9.477 -11.398 -3.09 1 92.5 98 GLN A N 1
ATOM 777 C CA . GLN A 1 98 ? 10.75 -10.711 -2.932 1 92.5 98 GLN A CA 1
ATOM 778 C C . GLN A 1 98 ? 10.578 -9.195 -3.037 1 92.5 98 GLN A C 1
ATOM 780 O O . GLN A 1 98 ? 11.148 -8.445 -2.246 1 92.5 98 GLN A O 1
ATOM 785 N N . LEU A 1 99 ? 9.852 -8.797 -4.023 1 92.62 99 LEU A N 1
ATOM 786 C CA . LEU A 1 99 ? 9.57 -7.375 -4.207 1 92.62 99 LEU A CA 1
ATOM 787 C C . LEU A 1 99 ? 8.914 -6.785 -2.959 1 92.62 99 LEU A C 1
ATOM 789 O O . LEU A 1 99 ? 9.352 -5.746 -2.457 1 92.62 99 LEU A O 1
ATOM 793 N N . GLN A 1 100 ? 7.922 -7.422 -2.529 1 92.38 100 GLN A N 1
ATOM 794 C CA . GLN A 1 100 ? 7.215 -6.988 -1.329 1 92.38 100 GLN A CA 1
ATOM 795 C C . GLN A 1 100 ? 8.172 -6.863 -0.143 1 92.38 100 GLN A C 1
ATOM 797 O O . GLN A 1 100 ? 8.156 -5.855 0.566 1 92.38 100 GLN A O 1
ATOM 802 N N . SER A 1 101 ? 8.977 -7.844 0.042 1 92.12 101 SER A N 1
ATOM 803 C CA . SER A 1 101 ? 9.93 -7.852 1.147 1 92.12 101 SER A CA 1
ATOM 804 C C . SER A 1 101 ? 10.93 -6.711 1.02 1 92.12 101 SER A C 1
ATOM 806 O O . SER A 1 101 ? 11.258 -6.047 2.008 1 92.12 101 SER A O 1
ATOM 808 N N . ASP A 1 102 ? 11.398 -6.465 -0.143 1 93.06 102 ASP A N 1
ATOM 809 C CA . ASP A 1 102 ? 12.359 -5.395 -0.39 1 93.06 102 ASP A CA 1
ATOM 810 C C . ASP A 1 102 ? 11.75 -4.031 -0.088 1 93.06 102 ASP A C 1
ATOM 812 O O . ASP A 1 102 ? 12.383 -3.188 0.55 1 93.06 102 ASP A O 1
ATOM 816 N N . ILE A 1 103 ? 10.547 -3.857 -0.542 1 92.75 103 ILE A N 1
ATOM 817 C CA . ILE A 1 103 ? 9.859 -2.586 -0.337 1 92.75 103 ILE A CA 1
ATOM 818 C C . ILE A 1 103 ? 9.602 -2.375 1.153 1 92.75 103 ILE A C 1
ATOM 820 O O . ILE A 1 103 ? 9.805 -1.276 1.676 1 92.75 103 ILE A O 1
ATOM 824 N N . GLU A 1 104 ? 9.203 -3.402 1.813 1 90.75 104 GLU A N 1
ATOM 825 C CA . GLU A 1 104 ? 8.93 -3.32 3.246 1 90.75 104 GLU A CA 1
ATOM 826 C C . GLU A 1 104 ? 10.188 -2.949 4.027 1 90.75 104 GLU A C 1
ATOM 828 O O . GLU A 1 104 ? 10.141 -2.094 4.914 1 90.75 104 GLU A O 1
ATOM 833 N N . THR A 1 105 ? 11.242 -3.562 3.666 1 92.06 105 THR A N 1
ATOM 834 C CA . THR A 1 105 ? 12.508 -3.303 4.348 1 92.06 105 THR A CA 1
ATOM 835 C C . THR A 1 105 ? 12.961 -1.865 4.113 1 92.06 105 THR A C 1
ATOM 837 O O . THR A 1 105 ? 13.383 -1.18 5.051 1 92.06 105 THR A O 1
ATOM 840 N N . TYR A 1 106 ? 12.906 -1.478 2.9 1 93.94 106 TYR A N 1
ATOM 841 C CA . TYR A 1 106 ? 13.281 -0.11 2.559 1 93.94 106 TYR A CA 1
ATOM 842 C C . TYR A 1 106 ? 12.398 0.896 3.291 1 93.94 106 TYR A C 1
ATOM 844 O O . TYR A 1 106 ? 12.898 1.865 3.865 1 93.94 106 TYR A O 1
ATOM 852 N N . ALA A 1 107 ? 11.062 0.67 3.303 1 92.56 107 ALA A N 1
ATOM 853 C CA . ALA A 1 107 ? 10.094 1.57 3.924 1 92.56 107 ALA A CA 1
ATOM 854 C C . ALA A 1 107 ? 10.328 1.673 5.43 1 92.56 107 ALA A C 1
ATOM 856 O O . ALA A 1 107 ? 10.281 2.766 5.996 1 92.56 107 ALA A O 1
ATOM 857 N N . LYS A 1 108 ? 10.562 0.559 6.008 1 89.5 108 LYS A N 1
ATOM 858 C CA . LYS A 1 108 ? 10.844 0.54 7.441 1 89.5 108 LYS A CA 1
ATOM 859 C C . LYS A 1 108 ? 12.07 1.381 7.773 1 89.5 108 LYS A C 1
ATOM 861 O O . LYS A 1 108 ? 12.039 2.203 8.688 1 89.5 108 LYS A O 1
ATOM 866 N N . GLY A 1 109 ? 13.125 1.117 7.039 1 91.12 109 GLY A N 1
ATOM 867 C CA . GLY A 1 109 ? 14.336 1.886 7.25 1 91.12 109 GLY A CA 1
ATOM 868 C C . GLY A 1 109 ? 14.133 3.381 7.09 1 91.12 109 GLY A C 1
ATOM 869 O O . GLY A 1 109 ? 14.602 4.168 7.918 1 91.12 109 GLY A O 1
ATOM 870 N N . LYS A 1 110 ? 13.438 3.719 6.035 1 91.12 110 LYS A N 1
ATOM 871 C CA . LYS A 1 110 ? 13.195 5.133 5.762 1 91.12 110 LYS A CA 1
ATOM 872 C C . LYS A 1 110 ? 12.305 5.754 6.832 1 91.12 110 LYS A C 1
ATOM 874 O O . LYS A 1 110 ? 12.531 6.891 7.258 1 91.12 110 LYS A O 1
ATOM 879 N N . ALA A 1 111 ? 11.281 5.09 7.258 1 89.94 111 ALA A N 1
ATOM 880 C CA . ALA A 1 111 ? 10.383 5.578 8.297 1 89.94 111 ALA A CA 1
ATOM 881 C C . ALA A 1 111 ? 11.117 5.797 9.609 1 89.94 111 ALA A C 1
ATOM 883 O O . ALA A 1 111 ? 10.883 6.781 10.312 1 89.94 111 ALA A O 1
ATOM 884 N N . GLN A 1 112 ? 11.969 4.875 9.875 1 88.69 112 GLN A N 1
ATOM 885 C CA . GLN A 1 112 ? 12.75 4.992 11.102 1 88.69 112 GLN A CA 1
ATOM 886 C C . GLN A 1 112 ? 13.727 6.164 11.031 1 88.69 112 GLN A C 1
ATOM 888 O O . GLN A 1 112 ? 13.969 6.844 12.031 1 88.69 112 GLN A O 1
ATOM 893 N N . ASP A 1 113 ? 14.258 6.418 9.844 1 88.12 113 ASP A N 1
ATOM 894 C CA . ASP A 1 113 ? 15.133 7.566 9.625 1 88.12 113 ASP A CA 1
ATOM 895 C C . ASP A 1 113 ? 14.383 8.875 9.852 1 88.12 113 ASP A C 1
ATOM 897 O O . ASP A 1 113 ? 14.922 9.82 10.43 1 88.12 113 ASP A O 1
ATOM 901 N N . ILE A 1 114 ? 13.109 8.867 9.477 1 84.5 114 ILE A N 1
ATOM 902 C CA . ILE A 1 114 ? 12.336 10.109 9.43 1 84.5 114 ILE A CA 1
ATOM 903 C C . ILE A 1 114 ? 11.562 10.289 10.734 1 84.5 114 ILE A C 1
ATOM 905 O O . ILE A 1 114 ? 11.5 11.391 11.273 1 84.5 114 ILE A O 1
ATOM 909 N N . PHE A 1 115 ? 10.969 9.219 11.289 1 82.38 115 PHE A N 1
ATOM 910 C CA . PHE A 1 115 ? 10.023 9.336 12.398 1 82.38 115 PHE A CA 1
ATOM 911 C C . PHE A 1 115 ? 10.617 8.75 13.672 1 82.38 115 PHE A C 1
ATOM 913 O O . PHE A 1 115 ? 10.031 8.891 14.75 1 82.38 115 PHE A O 1
ATOM 920 N N . GLY A 1 116 ? 11.711 8.203 13.516 1 80.88 116 GLY A N 1
ATOM 921 C CA . GLY A 1 116 ? 12.359 7.652 14.695 1 80.88 116 GLY A CA 1
ATOM 922 C C . GLY A 1 116 ? 12.234 6.145 14.797 1 80.88 116 GLY A C 1
ATOM 923 O O . GLY A 1 116 ? 11.453 5.531 14.07 1 80.88 116 GLY A O 1
ATOM 924 N N . GLU A 1 117 ? 12.961 5.539 15.695 1 76.25 117 GLU A N 1
ATOM 925 C CA . GLU A 1 117 ? 13.117 4.09 15.781 1 76.25 117 GLU A CA 1
ATOM 926 C C . GLU A 1 117 ? 11.875 3.436 16.375 1 76.25 117 GLU A C 1
ATOM 928 O O . GLU A 1 117 ? 11.703 2.219 16.281 1 76.25 117 GLU A O 1
ATOM 933 N N . GLU A 1 118 ? 11.031 4.184 16.781 1 74.56 118 GLU A N 1
ATOM 934 C CA . GLU A 1 118 ? 9.859 3.637 17.453 1 74.56 118 GLU A CA 1
ATOM 935 C C . GLU A 1 118 ? 8.805 3.203 16.438 1 74.56 118 GLU A C 1
ATOM 937 O O . GLU A 1 118 ? 7.859 2.488 16.781 1 74.56 118 GLU A O 1
ATOM 942 N N . VAL A 1 119 ? 9.031 3.635 15.273 1 73.06 119 VAL A N 1
ATOM 943 C CA . VAL A 1 119 ? 8.078 3.25 14.242 1 73.06 119 VAL A CA 1
ATOM 944 C C . VAL A 1 119 ? 8.148 1.743 14.008 1 73.06 119 VAL A C 1
ATOM 946 O O . VAL A 1 119 ? 9.234 1.185 13.852 1 73.06 119 VAL A O 1
ATOM 949 N N . GLN A 1 120 ? 6.984 1.124 14.117 1 74.62 120 GLN A N 1
ATOM 950 C CA . GLN A 1 120 ? 6.871 -0.295 13.797 1 74.62 120 GLN A CA 1
ATOM 951 C C . GLN A 1 120 ? 6.293 -0.498 12.398 1 74.62 120 GLN A C 1
ATOM 953 O O . GLN A 1 120 ? 5.645 0.398 11.852 1 74.62 120 GLN A O 1
ATOM 958 N N . TYR A 1 121 ? 6.91 -1.397 11.781 1 63.34 121 TYR A N 1
ATOM 959 C CA . TYR A 1 121 ? 6.41 -1.733 10.453 1 63.34 121 TYR A CA 1
ATOM 960 C C . TYR A 1 121 ? 5.426 -2.896 10.516 1 63.34 121 TYR A C 1
ATOM 962 O O . TYR A 1 121 ? 5.652 -3.869 11.242 1 63.34 121 TYR A O 1
ATOM 970 N N . TYR A 1 122 ? 4.121 -2.57 10.258 1 58.69 122 TYR A N 1
ATOM 971 C CA . TYR A 1 122 ? 3.234 -3.721 10.125 1 58.69 122 TYR A CA 1
ATOM 972 C C . TYR A 1 122 ? 3.08 -4.129 8.672 1 58.69 122 TYR A C 1
ATOM 974 O O . TYR A 1 122 ? 2.76 -3.301 7.816 1 58.69 122 TYR A O 1
ATOM 982 N N . ALA A 1 123 ? 3.979 -5 8.227 1 50.66 123 ALA A N 1
ATOM 983 C CA . ALA A 1 123 ? 3.732 -5.594 6.914 1 50.66 123 ALA A CA 1
ATOM 984 C C . ALA A 1 123 ? 2.33 -6.188 6.836 1 50.66 123 ALA A C 1
ATOM 986 O O . ALA A 1 123 ? 1.998 -7.117 7.578 1 50.66 123 ALA A O 1
ATOM 987 N N . ASP A 1 124 ? 1.281 -5.512 6.949 1 44.97 124 ASP A N 1
ATOM 988 C CA . ASP A 1 124 ? 0.047 -6.25 6.691 1 44.97 124 ASP A CA 1
ATOM 989 C C . ASP A 1 124 ? 0.217 -7.215 5.52 1 44.97 124 ASP A C 1
ATOM 991 O O . ASP A 1 124 ? -0.174 -6.902 4.395 1 44.97 124 ASP A O 1
ATOM 995 N N . ALA A 1 125 ? 1.397 -7.648 5.078 1 41.72 125 ALA A N 1
ATOM 996 C CA . ALA A 1 125 ? 0.939 -8.625 4.094 1 41.72 125 ALA A CA 1
ATOM 997 C C . ALA A 1 125 ? -0.394 -9.242 4.508 1 41.72 125 ALA A C 1
ATOM 999 O O . ALA A 1 125 ? -1.314 -9.344 3.693 1 41.72 125 ALA A O 1
ATOM 1000 N N . TYR A 1 126 ? -0.306 -10.523 5.414 1 34.88 126 TYR A N 1
ATOM 1001 C CA . TYR A 1 126 ? -1.391 -11.336 5.953 1 34.88 126 TYR A CA 1
ATOM 1002 C C . TYR A 1 126 ? -1.889 -10.766 7.277 1 34.88 126 TYR A C 1
ATOM 1004 O O . TYR A 1 126 ? -1.27 -10.977 8.32 1 34.88 126 TYR A O 1
ATOM 1012 N N . PRO A 1 127 ? -2.441 -9.648 7.488 1 36.16 127 PRO A N 1
ATOM 1013 C CA . PRO A 1 127 ? -2.828 -9.57 8.898 1 36.16 127 PRO A CA 1
ATOM 1014 C C . PRO A 1 127 ? -2.887 -10.945 9.57 1 36.16 127 PRO A C 1
ATOM 1016 O O . PRO A 1 127 ? -2.398 -11.109 10.688 1 36.16 127 PRO A O 1
ATOM 1019 N N . GLU A 1 128 ? -3.781 -11.789 9.289 1 35.22 128 GLU A N 1
ATOM 1020 C CA . GLU A 1 128 ? -3.793 -13.141 9.844 1 35.22 128 GLU A CA 1
ATOM 1021 C C . GLU A 1 128 ? -2.551 -13.922 9.422 1 35.22 128 GLU A C 1
ATOM 1023 O O . GLU A 1 128 ? -2.316 -15.031 9.898 1 35.22 128 GLU A O 1
ATOM 1028 N N . THR A 1 129 ? -1.912 -13.797 8.242 1 30.56 129 THR A N 1
ATOM 1029 C CA . THR A 1 129 ? -0.875 -14.758 7.891 1 30.56 129 THR A CA 1
ATOM 1030 C C . THR A 1 129 ? 0.47 -14.352 8.484 1 30.56 129 THR A C 1
ATOM 1032 O O . THR A 1 129 ? 0.966 -13.258 8.211 1 30.56 129 THR A O 1
ATOM 1035 N N . LYS A 1 130 ? 0.812 -14.625 9.664 1 32.03 130 LYS A N 1
ATOM 1036 C CA . LYS A 1 130 ? 2.158 -14.711 10.227 1 32.03 130 LYS A CA 1
ATOM 1037 C C . LYS A 1 130 ? 3.168 -15.148 9.172 1 32.03 130 LYS A C 1
ATOM 1039 O O . LYS A 1 130 ? 3.082 -16.266 8.648 1 32.03 130 LYS A O 1
ATOM 1044 N N . LEU A 1 131 ? 3.764 -14.273 8.266 1 29.55 131 LEU A N 1
ATOM 1045 C CA . LEU A 1 131 ? 4.828 -14.68 7.355 1 29.55 131 LEU A CA 1
ATOM 1046 C C . LEU A 1 131 ? 5.969 -15.344 8.117 1 29.55 131 LEU A C 1
ATOM 1048 O O . LEU A 1 131 ? 6.504 -14.773 9.07 1 29.55 131 LEU A O 1
ATOM 1052 N N . SER A 1 132 ? 5.906 -16.547 8.312 1 27.78 132 SER A N 1
ATOM 1053 C CA . SER A 1 132 ? 7.043 -17.312 8.805 1 27.78 132 SER A CA 1
ATOM 1054 C C . SER A 1 132 ? 8.32 -16.969 8.047 1 27.78 132 SER A C 1
ATOM 1056 O O . SER A 1 132 ? 8.281 -16.75 6.832 1 27.78 132 SER A O 1
ATOM 1058 N N . SER A 1 133 ? 9.25 -16.219 8.688 1 30.72 133 SER A N 1
ATOM 1059 C CA . SER A 1 133 ? 10.625 -15.992 8.25 1 30.72 133 SER A CA 1
ATOM 1060 C C . SER A 1 133 ? 11.172 -17.203 7.496 1 30.72 133 SER A C 1
ATOM 1062 O O . SER A 1 133 ? 11.164 -18.312 8.023 1 30.72 133 SER A O 1
ATOM 1064 N N . PHE A 1 134 ? 11.086 -17.359 6.23 1 25.61 134 PHE A N 1
ATOM 1065 C CA . PHE A 1 134 ? 11.898 -18.375 5.559 1 25.61 134 PHE A CA 1
ATOM 1066 C C . PHE A 1 134 ? 13.375 -18.172 5.863 1 25.61 134 PHE A C 1
ATOM 1068 O O . PHE A 1 134 ? 13.984 -17.203 5.391 1 25.61 134 PHE A O 1
ATOM 1075 N N . LYS A 1 135 ? 13.859 -18.438 7.031 1 27 135 LYS A N 1
ATOM 1076 C CA . LYS A 1 135 ? 15.297 -18.672 7.137 1 27 135 LYS A CA 1
ATOM 1077 C C . LYS A 1 135 ? 15.789 -19.594 6.016 1 27 135 LYS A C 1
ATOM 1079 O O . LYS A 1 135 ? 15.328 -20.734 5.891 1 27 135 LYS A O 1
ATOM 1084 N N . ALA A 1 136 ? 16.156 -18.984 4.77 1 26.8 136 ALA A N 1
ATOM 1085 C CA . ALA A 1 136 ? 17.078 -19.75 3.936 1 26.8 136 ALA A CA 1
ATOM 1086 C C . ALA A 1 136 ? 18.156 -20.422 4.781 1 26.8 136 ALA A C 1
ATOM 1088 O O . ALA A 1 136 ? 18.875 -19.75 5.531 1 26.8 136 ALA A O 1
ATOM 1089 N N . ASP A 1 137 ? 17.859 -21.531 5.207 1 22.28 137 ASP A N 1
ATOM 1090 C CA . ASP A 1 137 ? 19.047 -22.344 5.434 1 22.28 137 ASP A CA 1
ATOM 1091 C C . ASP A 1 137 ? 19.938 -22.391 4.191 1 22.28 137 ASP A C 1
ATOM 1093 O O . ASP A 1 137 ? 19.438 -22.516 3.07 1 22.28 137 ASP A O 1
ATOM 1097 N N . MET B 1 1 ? -2.332 -10.648 -39.531 1 27.86 1 MET B N 1
ATOM 1098 C CA . MET B 1 1 ? -2.955 -9.625 -38.688 1 27.86 1 MET B CA 1
ATOM 1099 C C . MET B 1 1 ? -2.586 -9.828 -37.219 1 27.86 1 MET B C 1
ATOM 1101 O O . MET B 1 1 ? -3.111 -10.727 -36.562 1 27.86 1 MET B O 1
ATOM 1105 N N . THR B 1 2 ? -1.316 -9.906 -36.844 1 32.56 2 THR B N 1
ATOM 1106 C CA . THR B 1 2 ? -0.574 -10.352 -35.656 1 32.56 2 THR B CA 1
ATOM 1107 C C . THR B 1 2 ? -1.123 -9.703 -34.406 1 32.56 2 THR B C 1
ATOM 1109 O O . THR B 1 2 ? -1.094 -8.477 -34.281 1 32.56 2 THR B O 1
ATOM 1112 N N . GLU B 1 3 ? -2.465 -9.945 -34.094 1 35.81 3 GLU B N 1
ATOM 1113 C CA . GLU B 1 3 ? -3.32 -9.461 -33.031 1 35.81 3 GLU B CA 1
ATOM 1114 C C . GLU B 1 3 ? -2.51 -9.156 -31.766 1 35.81 3 GLU B C 1
ATOM 1116 O O . GLU B 1 3 ? -1.971 -10.062 -31.125 1 35.81 3 GLU B O 1
ATOM 1121 N N . SER B 1 4 ? -1.655 -8.289 -31.859 1 38.59 4 SER B N 1
ATOM 1122 C CA . SER B 1 4 ? -0.751 -7.711 -30.859 1 38.59 4 SER B CA 1
ATOM 1123 C C . SER B 1 4 ? -1.431 -7.582 -29.5 1 38.59 4 SER B C 1
ATOM 1125 O O . SER B 1 4 ? -2.416 -6.852 -29.359 1 38.59 4 SER B O 1
ATOM 1127 N N . LYS B 1 5 ? -1.868 -8.703 -28.922 1 43.09 5 LYS B N 1
ATOM 1128 C CA . LYS B 1 5 ? -2.471 -8.805 -27.594 1 43.09 5 LYS B CA 1
ATOM 1129 C C . LYS B 1 5 ? -2.094 -7.605 -26.734 1 43.09 5 LYS B C 1
ATOM 1131 O O . LYS B 1 5 ? -0.911 -7.324 -26.531 1 43.09 5 LYS B O 1
ATOM 1136 N N . THR B 1 6 ? -2.646 -6.48 -26.891 1 45.56 6 THR B N 1
ATOM 1137 C CA . THR B 1 6 ? -2.67 -5.234 -26.125 1 45.56 6 THR B CA 1
ATOM 1138 C C . THR B 1 6 ? -2.332 -5.488 -24.656 1 45.56 6 THR B C 1
ATOM 1140 O O . THR B 1 6 ? -3.146 -6.035 -23.906 1 45.56 6 THR B O 1
ATOM 1143 N N . GLU B 1 7 ? -1.199 -6.172 -24.453 1 54.16 7 GLU B N 1
ATOM 1144 C CA . GLU B 1 7 ? -0.649 -6.543 -23.156 1 54.16 7 GLU B CA 1
ATOM 1145 C C . GLU B 1 7 ? -0.812 -5.414 -22.141 1 54.16 7 GLU B C 1
ATOM 1147 O O . GLU B 1 7 ? -0.338 -4.301 -22.375 1 54.16 7 GLU B O 1
ATOM 1152 N N . GLY B 1 8 ? -2.086 -5.246 -21.719 1 64.12 8 GLY B N 1
ATOM 1153 C CA . GLY B 1 8 ? -2.379 -4.227 -20.734 1 64.12 8 GLY B CA 1
ATOM 1154 C C . GLY B 1 8 ? -1.171 -3.84 -19.906 1 64.12 8 GLY B C 1
ATOM 1155 O O . GLY B 1 8 ? -0.186 -4.578 -19.844 1 64.12 8 GLY B O 1
ATOM 1156 N N . THR B 1 9 ? -0.898 -2.594 -19.891 1 77 9 THR B N 1
ATOM 1157 C CA . THR B 1 9 ? 0.231 -2.061 -19.141 1 77 9 THR B CA 1
ATOM 1158 C C . THR B 1 9 ? 0.204 -2.562 -17.703 1 77 9 THR B C 1
ATOM 1160 O O . THR B 1 9 ? -0.842 -2.533 -17.047 1 77 9 THR B O 1
ATOM 1163 N N . LEU B 1 10 ? 1.265 -3.271 -17.328 1 82 10 LEU B N 1
ATOM 1164 C CA . LEU B 1 10 ? 1.451 -3.695 -15.945 1 82 10 LEU B CA 1
ATOM 1165 C C . LEU B 1 10 ? 1.733 -2.498 -15.047 1 82 10 LEU B C 1
ATOM 1167 O O . LEU B 1 10 ? 2.701 -1.766 -15.258 1 82 10 LEU B O 1
ATOM 1171 N N . THR B 1 11 ? 0.793 -2.291 -14.156 1 87.75 11 THR B N 1
ATOM 1172 C CA . THR B 1 11 ? 0.941 -1.154 -13.258 1 87.75 11 THR B CA 1
ATOM 1173 C C . THR B 1 11 ? 1.155 -1.629 -11.82 1 87.75 11 THR B C 1
ATOM 1175 O O . THR B 1 11 ? 0.394 -2.455 -11.312 1 87.75 11 THR B O 1
ATOM 1178 N N . LEU B 1 12 ? 2.213 -1.165 -11.195 1 90.44 12 LEU B N 1
ATOM 1179 C CA . LEU B 1 12 ? 2.441 -1.395 -9.773 1 90.44 12 LEU B CA 1
ATOM 1180 C C . LEU B 1 12 ? 1.689 -0.369 -8.938 1 90.44 12 LEU B C 1
ATOM 1182 O O . LEU B 1 12 ? 1.804 0.836 -9.164 1 90.44 12 LEU B O 1
ATOM 1186 N N . ARG B 1 13 ? 0.922 -0.838 -8.031 1 88.25 13 ARG B N 1
ATOM 1187 C CA . ARG B 1 13 ? 0.222 0.039 -7.098 1 88.25 13 ARG B CA 1
ATOM 1188 C C . ARG B 1 13 ? 0.764 -0.125 -5.684 1 88.25 13 ARG B C 1
ATOM 1190 O O . ARG B 1 13 ? 1.086 -1.237 -5.262 1 88.25 13 ARG B O 1
ATOM 1197 N N . LEU B 1 14 ? 0.837 1.064 -5.035 1 90.06 14 LEU B N 1
ATOM 1198 C CA . LEU B 1 14 ? 1.368 1.081 -3.676 1 90.06 14 LEU B CA 1
ATOM 1199 C C . LEU B 1 14 ? 0.572 2.037 -2.793 1 90.06 14 LEU B C 1
ATOM 1201 O O . LEU B 1 14 ? 0.199 3.129 -3.23 1 90.06 14 LEU B O 1
ATOM 1205 N N . HIS B 1 15 ? 0.177 1.545 -1.61 1 88.75 15 HIS B N 1
ATOM 1206 C CA . HIS B 1 15 ? -0.443 2.379 -0.586 1 88.75 15 HIS B CA 1
ATOM 1207 C C . HIS B 1 15 ? 0.325 2.299 0.729 1 88.75 15 HIS B C 1
ATOM 1209 O O . HIS B 1 15 ? 0.651 1.205 1.196 1 88.75 15 HIS B O 1
ATOM 1215 N N . VAL B 1 16 ? 0.63 3.504 1.264 1 90.94 16 VAL B N 1
ATOM 1216 C CA . VAL B 1 16 ? 1.353 3.58 2.529 1 90.94 16 VAL B CA 1
ATOM 1217 C C . VAL B 1 16 ? 0.617 4.512 3.49 1 90.94 16 VAL B C 1
ATOM 1219 O O . VAL B 1 16 ? 0.116 5.562 3.084 1 90.94 16 VAL B O 1
ATOM 1222 N N . TRP B 1 17 ? 0.473 4.086 4.777 1 90.44 17 TRP B N 1
ATOM 1223 C CA . TRP B 1 17 ? -0.108 4.977 5.773 1 90.44 17 TRP B CA 1
ATOM 1224 C C . TRP B 1 17 ? 0.374 4.613 7.176 1 90.44 17 TRP B C 1
ATOM 1226 O O . TRP B 1 17 ? 1.012 3.576 7.371 1 90.44 17 TRP B O 1
ATOM 1236 N N . PHE B 1 18 ? 0.276 5.492 8.031 1 90.06 18 PHE B N 1
ATOM 1237 C CA . PHE B 1 18 ? 0.608 5.262 9.43 1 90.06 18 PHE B CA 1
ATOM 1238 C C . PHE B 1 18 ? -0.651 5.02 10.25 1 90.06 18 PHE B C 1
ATOM 1240 O O . PHE B 1 18 ? -1.668 5.691 10.055 1 90.06 18 PHE B O 1
ATOM 1247 N N . GLU B 1 19 ? -0.53 4.07 11.148 1 87.69 19 GLU B N 1
ATOM 1248 C CA . GLU B 1 19 ? -1.607 3.764 12.086 1 87.69 19 GLU B CA 1
ATOM 1249 C C . GLU B 1 19 ? -1.137 3.895 13.531 1 87.69 19 GLU B C 1
ATOM 1251 O O . GLU B 1 19 ? 0.029 3.637 13.836 1 87.69 19 GLU B O 1
ATOM 1256 N N . ARG B 1 20 ? -2.031 4.363 14.297 1 82.81 20 ARG B N 1
ATOM 1257 C CA . ARG B 1 20 ? -1.861 4.371 15.742 1 82.81 20 ARG B CA 1
ATOM 1258 C C . ARG B 1 20 ? -3.1 3.822 16.453 1 82.81 20 ARG B C 1
ATOM 1260 O O . ARG B 1 20 ? -4.219 4.25 16.156 1 82.81 20 ARG B O 1
ATOM 1267 N N . ASP B 1 21 ? -2.869 2.844 17.266 1 78.81 21 ASP B N 1
ATOM 1268 C CA . ASP B 1 21 ? -3.979 2.229 17.984 1 78.81 21 ASP B CA 1
ATOM 1269 C C . ASP B 1 21 ? -5.051 1.731 17.016 1 78.81 21 ASP B C 1
ATOM 1271 O O . ASP B 1 21 ? -6.238 2.002 17.219 1 78.81 21 ASP B O 1
ATOM 1275 N N . GLU B 1 22 ? -4.699 1.238 15.93 1 78.81 22 GLU B N 1
ATOM 1276 C CA . GLU B 1 22 ? -5.539 0.621 14.906 1 78.81 22 GLU B CA 1
ATOM 1277 C C . GLU B 1 22 ? -6.324 1.673 14.125 1 78.81 22 GLU B C 1
ATOM 1279 O O . GLU B 1 22 ? -7.332 1.359 13.492 1 78.81 22 GLU B O 1
ATOM 1284 N N . LYS B 1 23 ? -5.926 2.885 14.297 1 82.19 23 LYS B N 1
ATOM 1285 C CA . LYS B 1 23 ? -6.551 3.975 13.555 1 82.19 23 LYS B CA 1
ATOM 1286 C C . LYS B 1 23 ? -5.551 4.652 12.625 1 82.19 23 LYS B C 1
ATOM 1288 O O . LYS B 1 23 ? -4.418 4.934 13.023 1 82.19 23 LYS B O 1
ATOM 1293 N N . ILE B 1 24 ? -6.035 4.859 11.391 1 86.44 24 ILE B N 1
ATOM 1294 C CA . ILE B 1 24 ? -5.195 5.578 10.438 1 86.44 24 ILE B CA 1
ATOM 1295 C C . ILE B 1 24 ? -5.023 7.027 10.891 1 86.44 24 ILE B C 1
ATOM 1297 O O . ILE B 1 24 ? -6.008 7.723 11.148 1 86.44 24 ILE B O 1
ATOM 1301 N N . PHE B 1 25 ? -3.871 7.414 11.008 1 83.25 25 PHE B N 1
ATOM 1302 C CA . PHE B 1 25 ? -3.74 8.805 11.43 1 83.25 25 PHE B CA 1
ATOM 1303 C C . PHE B 1 25 ? -3.092 9.641 10.336 1 83.25 25 PHE B C 1
ATOM 1305 O O . PHE B 1 25 ? -3.285 10.859 10.289 1 83.25 25 PHE B O 1
ATOM 1312 N N . LEU B 1 26 ? -2.312 8.953 9.484 1 90.5 26 LEU B N 1
ATOM 1313 C CA . LEU B 1 26 ? -1.68 9.734 8.422 1 90.5 26 LEU B CA 1
ATOM 1314 C C . LEU B 1 26 ? -1.524 8.906 7.152 1 90.5 26 LEU B C 1
ATOM 1316 O O . LEU B 1 26 ? -0.832 7.883 7.152 1 90.5 26 LEU B O 1
ATOM 1320 N N . GLY B 1 27 ? -2.127 9.25 6.191 1 92.44 27 GLY B N 1
ATOM 1321 C CA . GLY B 1 27 ? -1.993 8.75 4.832 1 92.44 27 GLY B CA 1
ATOM 1322 C C . GLY B 1 27 ? -1.852 9.844 3.799 1 92.44 27 GLY B C 1
ATOM 1323 O O . GLY B 1 27 ? -1.726 11.023 4.148 1 92.44 27 GLY B O 1
ATOM 1324 N N . ILE B 1 28 ? -1.896 9.477 2.613 1 92 28 ILE B N 1
ATOM 1325 C CA . ILE B 1 28 ? -1.667 10.406 1.516 1 92 28 ILE B CA 1
ATOM 1326 C C . ILE B 1 28 ? -2.75 11.484 1.519 1 92 28 ILE B C 1
ATOM 1328 O O . ILE B 1 28 ? -2.467 12.664 1.285 1 92 28 ILE B O 1
ATOM 1332 N N . GLY B 1 29 ? -3.969 11.141 1.85 1 92.56 29 GLY B N 1
ATOM 1333 C CA . GLY B 1 29 ? -5.062 12.102 1.873 1 92.56 29 GLY B CA 1
ATOM 1334 C C . GLY B 1 29 ? -4.863 13.211 2.885 1 92.56 29 GLY B C 1
ATOM 1335 O O . GLY B 1 29 ? -4.996 14.391 2.555 1 92.56 29 GLY B O 1
ATOM 1336 N N . ARG B 1 30 ? -4.516 12.82 4.031 1 94 30 ARG B N 1
ATOM 1337 C CA . ARG B 1 30 ? -4.309 13.805 5.09 1 94 30 ARG B CA 1
ATOM 1338 C C . ARG B 1 30 ? -3.045 14.617 4.832 1 94 30 ARG B C 1
ATOM 1340 O O . ARG B 1 30 ? -3.014 15.82 5.102 1 94 30 ARG B O 1
ATOM 1347 N N . ALA B 1 31 ? -2.033 13.969 4.312 1 94.5 31 ALA B N 1
ATOM 1348 C CA . ALA B 1 31 ? -0.809 14.695 3.988 1 94.5 31 ALA B CA 1
ATOM 1349 C C . ALA B 1 31 ? -1.061 15.742 2.908 1 94.5 31 ALA B C 1
ATOM 1351 O O . ALA B 1 31 ? -0.593 16.875 3.016 1 94.5 31 ALA B O 1
ATOM 1352 N N . LEU B 1 32 ? -1.827 15.398 1.957 1 94.19 32 LEU B N 1
ATOM 1353 C CA . LEU B 1 32 ? -2.145 16.312 0.869 1 94.19 32 LEU B CA 1
ATOM 1354 C C . LEU B 1 32 ? -3.037 17.453 1.357 1 94.19 32 LEU B C 1
ATOM 1356 O O . LEU B 1 32 ? -2.902 18.594 0.905 1 94.19 32 LEU B O 1
ATOM 1360 N N . LEU B 1 33 ? -3.895 17.062 2.203 1 95.81 33 LEU B N 1
ATOM 1361 C CA . LEU B 1 33 ? -4.75 18.094 2.789 1 95.81 33 LEU B CA 1
ATOM 1362 C C . LEU B 1 33 ? -3.914 19.156 3.496 1 95.81 33 LEU B C 1
ATOM 1364 O O . LEU B 1 33 ? -4.133 20.359 3.305 1 95.81 33 LEU B O 1
ATOM 1368 N N . LEU B 1 34 ? -2.969 18.719 4.266 1 96.56 34 LEU B N 1
ATOM 1369 C CA . LEU B 1 34 ? -2.08 19.641 4.953 1 96.56 34 LEU B CA 1
ATOM 1370 C C . LEU B 1 34 ? -1.308 20.5 3.957 1 96.56 34 LEU B C 1
ATOM 1372 O 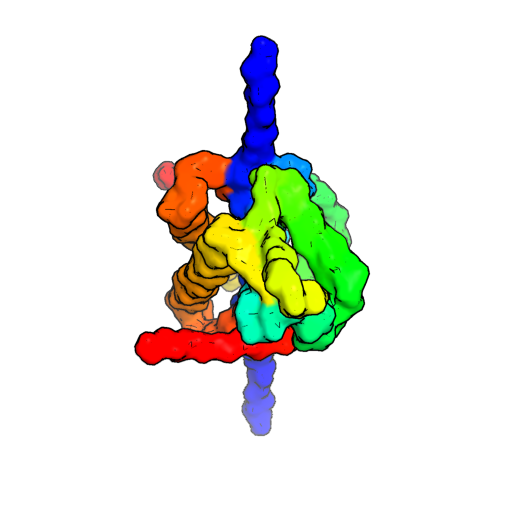O . LEU B 1 34 ? -1.216 21.719 4.121 1 96.56 34 LEU B O 1
ATOM 1376 N N . GLU B 1 35 ? -0.85 19.891 2.953 1 95.19 35 GLU B N 1
ATOM 1377 C CA . GLU B 1 35 ? -0.102 20.609 1.93 1 95.19 35 GLU B CA 1
ATOM 1378 C C . GLU B 1 35 ? -0.976 21.656 1.24 1 95.19 35 GLU B C 1
ATOM 1380 O O . GLU B 1 35 ? -0.54 22.797 1.013 1 95.19 35 GLU B O 1
ATOM 1385 N N . LYS B 1 36 ? -2.164 21.297 0.929 1 95.19 36 LYS B N 1
ATOM 1386 C CA . LYS B 1 36 ? -3.082 22.203 0.24 1 95.19 36 LYS B CA 1
ATOM 1387 C C . LYS B 1 36 ? -3.479 23.359 1.137 1 95.19 36 LYS B C 1
ATOM 1389 O O . LYS B 1 36 ? -3.639 24.484 0.663 1 95.19 36 LYS B O 1
ATOM 1394 N N . ILE B 1 37 ? -3.66 23.078 2.375 1 95.44 37 ILE B N 1
ATOM 1395 C CA . ILE B 1 37 ? -3.959 24.156 3.32 1 95.44 37 ILE B CA 1
ATOM 1396 C C . ILE B 1 37 ? -2.807 25.156 3.348 1 95.44 37 ILE B C 1
ATOM 1398 O O . ILE B 1 37 ? -3.027 26.359 3.354 1 95.44 37 ILE B O 1
ATOM 1402 N N . GLU B 1 38 ? -1.656 24.578 3.379 1 93.62 38 GLU B N 1
ATOM 1403 C CA . GLU B 1 38 ? -0.48 25.453 3.387 1 93.62 38 GLU B CA 1
ATOM 1404 C C . GLU B 1 38 ? -0.403 26.281 2.113 1 93.62 38 GLU B C 1
ATOM 1406 O O . GLU B 1 38 ? -0.067 27.469 2.162 1 93.62 38 GLU B O 1
ATOM 1411 N N . GLU B 1 39 ? -0.676 25.766 1.037 1 93.38 39 GLU B N 1
ATOM 1412 C CA . GLU B 1 39 ? -0.596 26.391 -0.275 1 93.38 39 GLU B CA 1
ATOM 1413 C C . GLU B 1 39 ? -1.665 27.469 -0.433 1 93.38 39 GLU B C 1
ATOM 1415 O O . GLU B 1 39 ? -1.376 28.578 -0.892 1 93.38 39 GLU B O 1
ATOM 1420 N N . CYS B 1 40 ? -2.895 27.203 0.002 1 92.69 40 CYS B N 1
ATOM 1421 C CA . CYS B 1 40 ? -4.027 28.094 -0.26 1 92.69 40 CYS B CA 1
ATOM 1422 C C . CYS B 1 40 ? -4.289 29 0.927 1 92.69 40 CYS B C 1
ATOM 1424 O O . CYS B 1 40 ? -4.969 30.031 0.79 1 92.69 40 CYS B O 1
ATOM 1426 N N . GLY B 1 41 ? -3.842 28.594 2.053 1 91.62 41 GLY B N 1
ATOM 1427 C CA . GLY B 1 41 ? -4.09 29.359 3.264 1 91.62 41 GLY B CA 1
ATOM 1428 C C . GLY B 1 41 ? -5.527 29.281 3.74 1 91.62 41 GLY B C 1
ATOM 1429 O O . GLY B 1 41 ? -5.992 30.141 4.484 1 91.62 41 GLY B O 1
ATOM 1430 N N . SER B 1 42 ? -6.199 28.266 3.23 1 92.12 42 SER B N 1
ATOM 1431 C CA . SER B 1 42 ? -7.625 28.141 3.5 1 92.12 42 SER B CA 1
ATOM 1432 C C . SER B 1 42 ? -8.055 26.672 3.512 1 92.12 42 SER B C 1
ATOM 1434 O O . SER B 1 42 ? -7.734 25.922 2.59 1 92.12 42 SER B O 1
ATOM 1436 N N . LEU B 1 43 ? -8.734 26.297 4.609 1 93.25 43 LEU B N 1
ATOM 1437 C CA . LEU B 1 43 ? -9.281 24.953 4.691 1 93.25 43 LEU B CA 1
ATOM 1438 C C . LEU B 1 43 ? -10.383 24.75 3.654 1 93.25 43 LEU B C 1
ATOM 1440 O O . LEU B 1 43 ? -10.484 23.672 3.049 1 93.25 43 LEU B O 1
ATOM 1444 N N . ARG B 1 44 ? -11.172 25.781 3.451 1 93.38 44 ARG B N 1
ATOM 1445 C CA . ARG B 1 44 ? -12.273 25.703 2.488 1 93.38 44 ARG B CA 1
ATOM 1446 C C . ARG B 1 44 ? -11.742 25.469 1.077 1 93.38 44 ARG B C 1
ATOM 1448 O O . ARG B 1 44 ? -12.242 24.594 0.361 1 93.38 44 ARG B O 1
ATOM 1455 N N . GLN B 1 45 ? -10.805 26.219 0.71 1 94.81 45 GLN B N 1
ATOM 1456 C CA . GLN B 1 45 ? -10.234 26.078 -0.624 1 94.81 45 GLN B CA 1
ATOM 1457 C C . GLN B 1 45 ? -9.539 24.734 -0.782 1 94.81 45 GLN B C 1
ATOM 1459 O O . GLN B 1 45 ? -9.648 24.094 -1.83 1 94.81 45 GLN B O 1
ATOM 1464 N N . ALA B 1 46 ? -8.805 24.312 0.259 1 95.88 46 ALA B N 1
ATOM 1465 C CA . ALA B 1 46 ? -8.156 23 0.231 1 95.88 46 ALA B CA 1
ATOM 1466 C C . ALA B 1 46 ? -9.18 21.891 0.031 1 95.88 46 ALA B C 1
ATOM 1468 O O . ALA B 1 46 ? -8.977 20.984 -0.787 1 95.88 46 ALA B O 1
ATOM 1469 N N . ALA B 1 47 ? -10.266 21.906 0.763 1 95.75 47 ALA B N 1
ATOM 1470 C CA . ALA B 1 47 ? -11.344 20.922 0.656 1 95.75 47 ALA B CA 1
ATOM 1471 C C . ALA B 1 47 ? -11.914 20.891 -0.758 1 95.75 47 ALA B C 1
ATOM 1473 O O . ALA B 1 47 ? -12.078 19.812 -1.342 1 95.75 47 ALA B O 1
ATOM 1474 N N . THR B 1 48 ? -12.117 22.078 -1.352 1 95.75 48 THR B N 1
ATOM 1475 C CA . THR B 1 48 ? -12.648 22.203 -2.703 1 95.75 48 THR B CA 1
ATOM 1476 C C . THR B 1 48 ? -11.688 21.609 -3.723 1 95.75 48 THR B C 1
ATOM 1478 O O . THR B 1 48 ? -12.094 20.812 -4.582 1 95.75 48 THR B O 1
ATOM 1481 N N . ASP B 1 49 ? -10.438 21.906 -3.592 1 94.31 49 ASP B N 1
ATOM 1482 C CA . ASP B 1 49 ? -9.414 21.406 -4.508 1 94.31 49 ASP B CA 1
ATOM 1483 C C . ASP B 1 49 ? -9.328 19.875 -4.453 1 94.31 49 ASP B C 1
ATOM 1485 O O . ASP B 1 49 ? -9.016 19.234 -5.457 1 94.31 49 ASP B O 1
ATOM 1489 N N . MET B 1 50 ? -9.625 19.359 -3.279 1 94.81 50 MET B N 1
ATOM 1490 C CA . MET B 1 50 ? -9.523 17.922 -3.107 1 94.81 50 MET B CA 1
ATOM 1491 C C . MET B 1 50 ? -10.891 17.25 -3.295 1 94.81 50 MET B C 1
ATOM 1493 O O . MET B 1 50 ? -11.047 16.062 -3.002 1 94.81 50 MET B O 1
ATOM 1497 N N . LYS B 1 51 ? -11.859 17.969 -3.627 1 95.62 51 LYS B N 1
ATOM 1498 C CA . LYS B 1 51 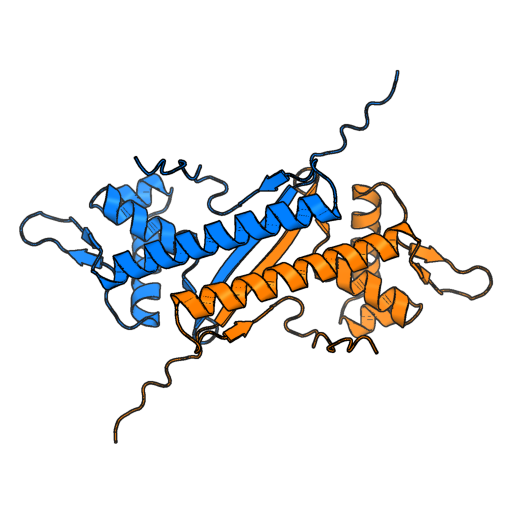? -13.195 17.5 -3.969 1 95.62 51 LYS B CA 1
ATOM 1499 C C . LYS B 1 51 ? -13.867 16.828 -2.77 1 95.62 51 LYS B C 1
ATOM 1501 O O . LYS B 1 51 ? -14.43 15.742 -2.895 1 95.62 51 LYS B O 1
ATOM 1506 N N . MET B 1 52 ? -13.734 17.453 -1.66 1 95.5 52 MET B N 1
ATOM 1507 C CA . MET B 1 52 ? -14.43 17.016 -0.455 1 95.5 52 MET B CA 1
ATOM 1508 C C . MET B 1 52 ? -15.102 18.172 0.258 1 95.5 5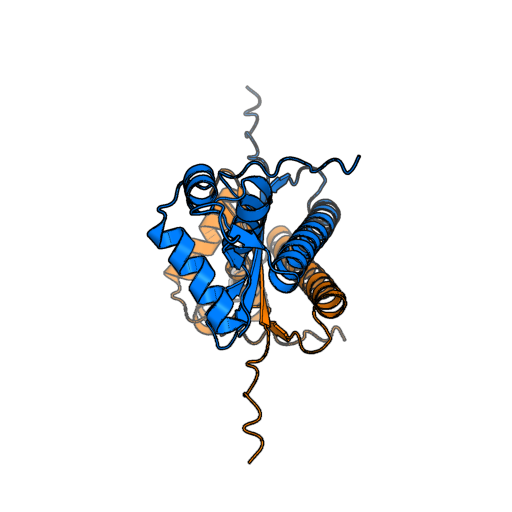2 MET B C 1
ATOM 1510 O O 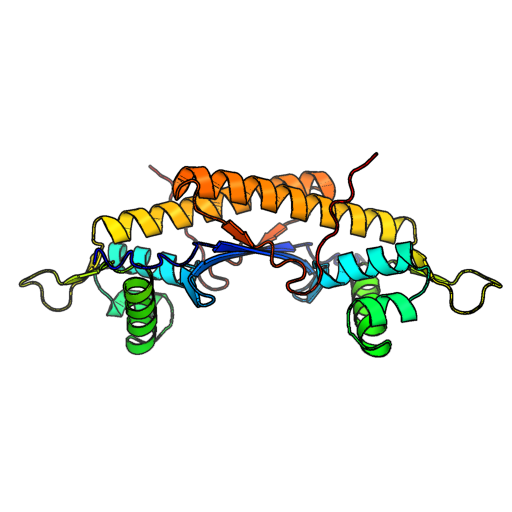. MET B 1 52 ? -14.805 19.344 -0.035 1 95.5 52 MET B O 1
ATOM 1514 N N . SER B 1 53 ? -15.938 17.828 1.14 1 96.75 53 SER B N 1
ATOM 1515 C CA . SER B 1 53 ? -16.641 18.859 1.899 1 96.75 53 SER B CA 1
ATOM 1516 C C . SER B 1 53 ? -15.742 19.438 2.998 1 96.75 53 SER B C 1
ATOM 1518 O O . SER B 1 53 ? -14.789 18.781 3.43 1 96.75 53 SER B O 1
ATOM 1520 N N . TYR B 1 54 ? -16.094 20.672 3.402 1 95.5 54 TYR B N 1
ATOM 1521 C CA . TYR B 1 54 ? -15.414 21.266 4.543 1 95.5 54 TYR B CA 1
ATOM 1522 C C . TYR B 1 54 ? -15.477 20.359 5.762 1 95.5 54 TYR B C 1
ATOM 1524 O O . TYR B 1 54 ? -14.484 20.188 6.473 1 95.5 54 TYR B O 1
ATOM 1532 N N . ARG B 1 55 ? -16.625 19.797 5.996 1 96.75 55 ARG B N 1
ATOM 1533 C CA . ARG B 1 55 ? -16.828 18.938 7.156 1 96.75 55 ARG B CA 1
ATOM 1534 C C . ARG B 1 55 ? -15.898 17.719 7.098 1 96.75 55 ARG B C 1
ATOM 1536 O O . ARG B 1 55 ? -15.297 17.344 8.109 1 96.75 55 ARG B O 1
ATOM 1543 N N . ALA B 1 56 ? -15.812 17.156 5.914 1 96.38 56 ALA B N 1
ATOM 1544 C CA . ALA B 1 56 ? -14.953 15.984 5.73 1 96.38 56 ALA B CA 1
ATOM 1545 C C . ALA B 1 56 ? -13.484 16.359 5.961 1 96.38 56 ALA B C 1
ATOM 1547 O O . ALA B 1 56 ? -12.758 15.625 6.641 1 96.38 56 ALA B O 1
ATOM 1548 N N . ALA B 1 57 ? -13.094 17.438 5.363 1 96 57 ALA B N 1
ATOM 1549 C CA . ALA B 1 57 ? -11.719 17.906 5.52 1 96 57 ALA B CA 1
ATOM 1550 C C . ALA B 1 57 ? -11.406 18.203 6.98 1 96 57 ALA B C 1
ATOM 1552 O O . ALA B 1 57 ? -10.367 17.781 7.5 1 96 57 ALA B O 1
ATOM 1553 N N . TRP B 1 58 ? -12.289 18.891 7.609 1 94.88 58 TRP B N 1
ATOM 1554 C CA . TRP B 1 58 ? -12.133 19.234 9.016 1 94.88 58 TRP B CA 1
ATOM 1555 C C . TRP B 1 58 ? -12.086 17.984 9.891 1 94.88 58 TRP B C 1
ATOM 1557 O O . TRP B 1 58 ? -11.227 17.859 10.766 1 94.88 58 TRP B O 1
ATOM 1567 N N . GLY B 1 59 ? -12.969 17.078 9.602 1 95.5 59 GLY B N 1
ATOM 1568 C CA . GLY B 1 59 ? -12.977 15.82 10.328 1 95.5 59 GLY B CA 1
ATOM 1569 C C . GLY B 1 59 ? -11.664 15.062 10.211 1 95.5 59 GLY B C 1
ATOM 1570 O O . GLY B 1 59 ? -11.148 14.539 11.203 1 95.5 59 GLY B O 1
ATOM 1571 N N . LYS B 1 60 ? -11.117 14.984 9.008 1 94.81 60 LYS B N 1
ATOM 1572 C CA . LYS B 1 60 ? -9.836 14.312 8.773 1 94.81 60 LYS B CA 1
ATOM 1573 C C . LYS B 1 60 ? -8.711 14.992 9.547 1 94.81 60 LYS B C 1
ATOM 1575 O O . LYS B 1 60 ? -7.875 14.32 10.156 1 94.81 60 LYS B O 1
ATOM 1580 N N . LEU B 1 61 ? -8.758 16.281 9.508 1 94.56 61 LEU B N 1
ATOM 1581 C CA . LEU B 1 61 ? -7.727 17.078 10.172 1 94.56 61 LEU B CA 1
ATOM 1582 C C . LEU B 1 61 ? -7.785 16.891 11.68 1 94.56 61 LEU B C 1
ATOM 1584 O O . LEU B 1 61 ? -6.766 16.625 12.32 1 94.56 61 LEU B O 1
ATOM 1588 N N . LYS B 1 62 ? -8.945 16.984 12.258 1 94.44 62 LYS B N 1
ATOM 1589 C CA . LYS B 1 62 ? -9.109 16.875 13.703 1 94.44 62 LYS B CA 1
ATOM 1590 C C . LYS B 1 62 ? -8.773 15.461 14.18 1 94.44 62 LYS B C 1
ATOM 1592 O O . LYS B 1 62 ? -8.164 15.289 15.234 1 94.44 62 LYS B O 1
ATOM 1597 N N . ALA B 1 63 ? -9.172 14.516 13.398 1 92 63 ALA B N 1
ATOM 1598 C CA . ALA B 1 63 ? -8.828 13.141 13.734 1 92 63 ALA B CA 1
ATOM 1599 C C . ALA B 1 63 ? -7.316 12.945 13.789 1 92 63 ALA B C 1
ATOM 1601 O O . ALA B 1 63 ? -6.805 12.289 14.695 1 92 63 ALA B O 1
ATOM 1602 N N . ALA B 1 64 ? -6.656 13.5 12.852 1 91.69 64 ALA B N 1
ATOM 1603 C CA . ALA B 1 64 ? -5.195 13.414 12.82 1 91.69 64 ALA B CA 1
ATOM 1604 C C . ALA B 1 64 ? -4.578 14.117 14.023 1 91.69 64 ALA B C 1
ATOM 1606 O O . ALA B 1 64 ? -3.672 13.578 14.664 1 91.69 64 ALA B O 1
ATOM 1607 N N . GLU B 1 65 ? -5.066 15.312 14.328 1 93.12 65 GLU B N 1
ATOM 1608 C CA . GLU B 1 65 ? -4.555 16.094 15.453 1 93.12 65 GLU B CA 1
ATOM 1609 C C . GLU B 1 65 ? -4.777 15.359 16.781 1 93.12 65 GLU B C 1
ATOM 1611 O O . GLU B 1 65 ? -3.898 15.344 17.641 1 93.12 65 GLU B O 1
ATOM 1616 N N . GLU B 1 66 ? -5.934 14.758 16.906 1 90 66 GLU B N 1
ATOM 1617 C CA . GLU B 1 66 ? -6.25 13.992 18.109 1 90 66 GLU B CA 1
ATOM 1618 C C . GLU B 1 66 ? -5.312 12.797 18.266 1 90 66 GLU B C 1
ATOM 1620 O O . GLU B 1 66 ? -4.836 12.523 19.375 1 90 66 GLU B O 1
ATOM 1625 N N . SER B 1 67 ? -5.012 12.164 17.203 1 85.25 67 SER B N 1
ATOM 1626 C CA . SER B 1 67 ? -4.148 10.984 17.25 1 85.25 67 SER B CA 1
ATOM 1627 C C . SER B 1 67 ? -2.711 11.359 17.578 1 85.25 67 SER B C 1
ATOM 1629 O O . SER B 1 67 ? -2.037 10.656 18.328 1 85.25 67 SER B O 1
ATOM 1631 N N . ILE B 1 68 ? -2.285 12.461 17.047 1 84.44 68 ILE B N 1
ATOM 1632 C CA . ILE B 1 68 ? -0.908 12.914 17.219 1 84.44 68 ILE B CA 1
ATOM 1633 C C . ILE B 1 68 ? -0.764 13.633 18.562 1 84.44 68 ILE B C 1
ATOM 1635 O O . ILE B 1 68 ? 0.313 13.625 19.172 1 84.44 68 ILE B O 1
ATOM 1639 N N . GLY B 1 69 ? -1.842 14.273 18.953 1 88.25 69 GLY B N 1
ATOM 1640 C CA . GLY B 1 69 ? -1.848 14.984 20.219 1 88.25 69 GLY B CA 1
ATOM 1641 C C . GLY B 1 69 ? -1.327 16.406 20.125 1 88.25 69 GLY B C 1
ATOM 1642 O O . GLY B 1 69 ? -0.978 17.016 21.125 1 88.25 69 GLY B O 1
ATOM 1643 N N . LYS B 1 70 ? -1.163 16.922 18.953 1 92.75 70 LYS B N 1
ATOM 1644 C CA . LYS B 1 70 ? -0.691 18.266 18.672 1 92.75 70 LYS B CA 1
ATOM 1645 C C . LYS B 1 70 ? -1.477 18.906 17.531 1 92.75 70 LYS B C 1
ATOM 1647 O O . LYS B 1 70 ? -1.912 18.203 16.609 1 92.75 70 LYS B O 1
ATOM 1652 N N . PRO B 1 71 ? -1.628 20.172 17.594 1 94.81 71 PRO B N 1
ATOM 1653 C CA . PRO B 1 71 ? -2.277 20.844 16.453 1 94.81 71 PRO B CA 1
ATOM 1654 C C . PRO B 1 71 ? -1.421 20.828 15.195 1 94.81 71 PRO B C 1
ATOM 1656 O O . PRO B 1 71 ? -0.203 21.016 15.266 1 94.81 71 PRO B O 1
ATOM 1659 N N . LEU B 1 72 ? -2.068 20.516 14.117 1 96.31 72 LEU B N 1
ATOM 1660 C CA . LEU B 1 72 ? -1.371 20.5 12.836 1 96.31 72 LEU B CA 1
ATOM 1661 C C . LEU B 1 72 ? -1.616 21.797 12.07 1 96.31 72 LEU B C 1
ATOM 1663 O O . LEU B 1 72 ? -0.819 22.172 11.203 1 96.31 72 LEU B O 1
ATOM 1667 N N . VAL B 1 73 ? -2.752 22.438 12.406 1 95.81 73 VAL B N 1
ATOM 1668 C CA . VAL B 1 73 ? -3.104 23.719 11.781 1 95.81 73 VAL B CA 1
ATOM 1669 C C . VAL B 1 73 ? -3.473 24.734 12.859 1 95.81 73 VAL B C 1
ATOM 1671 O O . VAL B 1 73 ? -3.811 24.359 13.984 1 95.81 73 VAL B O 1
ATOM 1674 N N . GLN B 1 74 ? -3.262 26.031 12.484 1 92.38 74 GLN B N 1
ATOM 1675 C CA . GLN B 1 74 ? -3.645 27.109 13.375 1 92.38 74 GLN B CA 1
ATOM 1676 C C . GLN B 1 74 ? -4.293 28.266 12.609 1 92.38 74 GLN B C 1
ATOM 1678 O O . GLN B 1 74 ? -3.945 28.516 11.453 1 92.38 74 GLN B O 1
ATOM 1683 N N . LYS B 1 75 ? -5.254 28.844 13.273 1 87.25 75 LYS B N 1
ATOM 1684 C CA . LYS B 1 75 ? -5.922 30 12.695 1 87.25 75 LYS B CA 1
ATOM 1685 C C . LYS B 1 75 ? -5.023 31.234 12.758 1 87.25 75 LYS B C 1
ATOM 1687 O O . LYS B 1 75 ? -4.34 31.469 13.758 1 87.25 75 LYS B O 1
ATOM 1692 N N . ILE B 1 76 ? -4.965 31.969 11.586 1 82.75 76 ILE B N 1
ATOM 1693 C CA . ILE B 1 76 ? -4.219 33.219 11.555 1 82.75 76 ILE B CA 1
ATOM 1694 C C . ILE B 1 76 ? -5.086 34.344 12.102 1 82.75 76 ILE B C 1
ATOM 1696 O O . ILE B 1 76 ? -6.219 34.531 11.664 1 82.75 76 ILE B O 1
ATOM 1700 N N . LYS B 1 77 ? -4.66 34.969 13.18 1 77.25 77 LYS B N 1
ATOM 1701 C CA . LYS B 1 77 ? -5.391 36.062 13.805 1 77.25 77 LYS B CA 1
ATOM 1702 C C . LYS B 1 77 ? -5.613 37.219 12.82 1 77.25 77 LYS B C 1
ATOM 1704 O O . LYS B 1 77 ? -4.703 37.562 12.07 1 77.25 77 LYS B O 1
ATOM 1709 N N . GLY B 1 78 ? -6.844 37.781 12.898 1 71.12 78 GLY B N 1
ATOM 1710 C CA . GLY B 1 78 ? -7.176 39 12.156 1 71.12 78 GLY B CA 1
ATOM 1711 C C . GLY B 1 78 ? -7.52 38.719 10.703 1 71.12 78 GLY B C 1
ATOM 1712 O O . GLY B 1 78 ? -7.945 39.625 9.977 1 71.12 78 GLY B O 1
ATOM 1713 N N . LYS B 1 79 ? -7.066 37.594 10.266 1 62.38 79 LYS B N 1
ATOM 1714 C CA . LYS B 1 79 ? -7.246 37.375 8.836 1 62.38 79 LYS B CA 1
ATOM 1715 C C . LYS B 1 79 ? -8.375 36.375 8.578 1 62.38 79 LYS B C 1
ATOM 1717 O O . LYS B 1 79 ? -8.266 35.531 7.695 1 62.38 79 LYS B O 1
ATOM 1722 N N . GLY B 1 80 ? -9.461 36.625 9.242 1 60.97 80 GLY B N 1
ATOM 1723 C CA . GLY B 1 80 ? -10.641 35.812 8.961 1 60.97 80 GLY B CA 1
ATOM 1724 C C . GLY B 1 80 ? -10.398 34.312 9.156 1 60.97 80 GLY B C 1
ATOM 1725 O O . GLY B 1 80 ? -9.852 33.906 10.18 1 60.97 80 GLY B O 1
ATOM 1726 N N . GLN B 1 81 ? -10.875 33.5 8.188 1 66.5 81 GLN B N 1
ATOM 1727 C CA . GLN B 1 81 ? -10.906 32.031 8.195 1 66.5 81 GLN B CA 1
ATOM 1728 C C . GLN B 1 81 ? -9.664 31.453 7.52 1 66.5 81 GLN B C 1
ATOM 1730 O O . GLN B 1 81 ? -9.766 30.547 6.691 1 66.5 81 GLN B O 1
ATOM 1735 N N . ARG B 1 82 ? -8.477 32.062 7.852 1 84.69 82 ARG B N 1
ATOM 1736 C CA . ARG B 1 82 ? -7.246 31.578 7.23 1 84.69 82 ARG B CA 1
ATOM 1737 C C . ARG B 1 82 ? -6.488 30.641 8.172 1 84.69 82 ARG B C 1
ATOM 1739 O O . ARG B 1 82 ? -6.445 30.875 9.383 1 84.69 82 ARG B O 1
ATOM 1746 N N . TYR B 1 83 ? -6.129 29.469 7.656 1 89.31 83 TYR B N 1
ATOM 1747 C CA . TYR B 1 83 ? -5.352 28.484 8.398 1 89.31 83 TYR B CA 1
ATOM 1748 C C . TYR B 1 83 ? -3.943 28.359 7.828 1 89.31 83 TYR B C 1
ATOM 1750 O O . TYR B 1 83 ? -3.73 28.562 6.629 1 89.31 83 TYR B O 1
ATOM 1758 N N . GLU B 1 84 ? -3.025 28.234 8.727 1 91.5 84 GLU B N 1
ATOM 1759 C CA . GLU B 1 84 ? -1.667 27.859 8.352 1 91.5 84 GLU B CA 1
ATOM 1760 C C . GLU B 1 84 ? -1.206 26.625 9.109 1 91.5 84 GLU B C 1
ATOM 1762 O O . GLU B 1 84 ? -1.762 26.281 10.164 1 91.5 84 GLU B O 1
ATOM 1767 N N . LEU B 1 85 ? -0.278 25.969 8.516 1 95.88 85 LEU B N 1
ATOM 1768 C CA . LEU B 1 85 ? 0.252 24.797 9.211 1 95.88 85 LEU B CA 1
ATOM 1769 C C . LEU B 1 85 ? 1.107 25.219 10.398 1 95.88 85 LEU B C 1
ATOM 1771 O O . LEU B 1 85 ? 1.847 26.203 10.328 1 95.88 85 LEU B O 1
ATOM 1775 N N . THR B 1 86 ? 0.996 24.516 11.516 1 95.62 86 THR B N 1
ATOM 1776 C CA . THR B 1 86 ? 1.97 24.625 12.602 1 95.62 86 THR B CA 1
ATOM 1777 C C . THR B 1 86 ? 3.312 24.031 12.18 1 95.62 86 THR B C 1
ATOM 1779 O O . THR B 1 86 ? 3.404 23.344 11.156 1 95.62 86 THR B O 1
ATOM 1782 N N . PRO B 1 87 ? 4.379 24.344 12.922 1 94.44 87 PRO B N 1
ATOM 1783 C CA . PRO B 1 87 ? 5.656 23.688 12.617 1 94.44 87 PRO B CA 1
ATOM 1784 C C . PRO B 1 87 ? 5.555 22.172 12.578 1 94.44 87 PRO B C 1
ATOM 1786 O O . PRO B 1 87 ? 6.137 21.531 11.695 1 94.44 87 PRO B O 1
ATOM 1789 N N . VAL B 1 88 ? 4.762 21.625 13.422 1 93.19 88 VAL B N 1
ATOM 1790 C CA . VAL B 1 88 ? 4.566 20.188 13.484 1 93.19 88 VAL B CA 1
ATOM 1791 C C . VAL B 1 88 ? 3.818 19.719 12.242 1 93.19 88 VAL B C 1
ATOM 1793 O O . VAL B 1 88 ? 4.184 18.703 11.641 1 93.19 88 VAL B O 1
ATOM 1796 N N . GLY B 1 89 ? 2.785 20.438 11.891 1 94.25 89 GLY B N 1
ATOM 1797 C CA . GLY B 1 89 ? 2.02 20.109 10.695 1 94.25 89 GLY B CA 1
ATOM 1798 C C . GLY B 1 89 ? 2.854 20.125 9.43 1 94.25 89 GLY B C 1
ATOM 1799 O O . GLY B 1 89 ? 2.746 19.219 8.602 1 94.25 89 GLY B O 1
ATOM 1800 N N . ARG B 1 90 ? 3.723 21.094 9.344 1 94.88 90 ARG B N 1
ATOM 1801 C CA . ARG B 1 90 ? 4.59 21.219 8.18 1 94.88 90 ARG B CA 1
ATOM 1802 C C . ARG B 1 90 ? 5.594 20.078 8.109 1 94.88 90 ARG B C 1
ATOM 1804 O O . ARG B 1 90 ? 5.789 19.469 7.051 1 94.88 90 ARG B O 1
ATOM 1811 N N . GLN B 1 91 ? 6.16 19.844 9.203 1 93.12 91 GLN B N 1
ATOM 1812 C CA . GLN B 1 91 ? 7.16 18.781 9.273 1 93.12 91 GLN B CA 1
ATOM 1813 C C . GLN B 1 91 ? 6.547 17.422 8.938 1 93.12 91 GLN B C 1
ATOM 1815 O O . GLN B 1 91 ? 7.117 16.656 8.172 1 93.12 91 GLN B O 1
ATOM 1820 N N . LEU B 1 92 ? 5.445 17.156 9.469 1 92.56 92 LEU B N 1
ATOM 1821 C CA . LEU B 1 92 ? 4.777 15.875 9.273 1 92.56 92 LEU B CA 1
ATOM 1822 C C . LEU B 1 92 ? 4.391 15.688 7.809 1 92.56 92 LEU B C 1
ATOM 1824 O O . LEU B 1 92 ? 4.637 14.625 7.234 1 92.56 92 LEU B O 1
ATOM 1828 N N . ALA B 1 93 ? 3.758 16.688 7.238 1 94.19 93 ALA B N 1
ATOM 1829 C CA . ALA B 1 93 ? 3.352 16.609 5.836 1 94.19 93 ALA B CA 1
ATOM 1830 C C . ALA B 1 93 ? 4.555 16.375 4.93 1 94.19 93 ALA B C 1
ATOM 1832 O O . ALA B 1 93 ? 4.531 15.484 4.078 1 94.19 93 ALA B O 1
ATOM 1833 N N . ARG B 1 94 ? 5.598 17.141 5.184 1 92.75 94 ARG B N 1
ATOM 1834 C CA . ARG B 1 94 ? 6.801 17.047 4.363 1 92.75 94 ARG B CA 1
ATOM 1835 C C . ARG B 1 94 ? 7.453 15.672 4.512 1 92.75 94 ARG B C 1
ATOM 1837 O O . ARG B 1 94 ? 7.852 15.062 3.518 1 92.75 94 ARG B O 1
ATOM 1844 N N . GLN B 1 95 ? 7.566 15.242 5.711 1 92.12 95 GLN B N 1
ATOM 1845 C CA . GLN B 1 95 ? 8.211 13.969 5.984 1 92.12 95 GLN B CA 1
ATOM 1846 C C . GLN B 1 95 ? 7.43 12.812 5.371 1 92.12 95 GLN B C 1
ATOM 1848 O O . GLN B 1 95 ? 8.016 11.883 4.805 1 92.12 95 GLN B O 1
ATOM 1853 N N . PHE B 1 96 ? 6.156 12.828 5.52 1 93.75 96 PHE B N 1
ATOM 1854 C CA . PHE B 1 96 ? 5.348 11.75 4.953 1 93.75 96 PHE B CA 1
ATOM 1855 C C . PHE B 1 96 ? 5.441 11.75 3.434 1 93.75 96 PHE B C 1
ATOM 1857 O O . PHE B 1 96 ? 5.598 10.695 2.818 1 93.75 96 PHE B O 1
ATOM 1864 N N . LEU B 1 97 ? 5.32 12.891 2.859 1 93.06 97 LEU B N 1
ATOM 1865 C CA . LEU B 1 97 ? 5.363 12.977 1.404 1 93.06 97 LEU B CA 1
ATOM 1866 C C . LEU B 1 97 ? 6.727 12.547 0.873 1 93.06 97 LEU B C 1
ATOM 1868 O O . LEU B 1 97 ? 6.812 11.906 -0.176 1 93.06 97 LEU B O 1
ATOM 1872 N N . GLN B 1 98 ? 7.734 12.914 1.579 1 92.75 98 GLN B N 1
ATOM 1873 C CA . GLN B 1 98 ? 9.062 12.453 1.206 1 92.75 98 GLN B CA 1
ATOM 1874 C C . GLN B 1 98 ? 9.172 10.938 1.316 1 92.75 98 GLN B C 1
ATOM 1876 O O . GLN B 1 98 ? 9.734 10.281 0.433 1 92.75 98 GLN B O 1
ATOM 1881 N N . LEU B 1 99 ? 8.703 10.414 2.406 1 92.75 99 LEU B N 1
ATOM 1882 C CA . LEU B 1 99 ? 8.703 8.969 2.605 1 92.75 99 LEU B CA 1
ATOM 1883 C C . LEU B 1 99 ? 7.969 8.258 1.469 1 92.75 99 LEU B C 1
ATOM 1885 O O . LEU B 1 99 ? 8.492 7.305 0.886 1 92.75 99 LEU B O 1
ATOM 1889 N N . GLN B 1 100 ? 6.82 8.711 1.212 1 92.56 100 GLN B N 1
ATOM 1890 C CA . GLN B 1 100 ? 6.016 8.148 0.131 1 92.56 100 GLN B CA 1
ATOM 1891 C C . GLN B 1 100 ? 6.777 8.172 -1.19 1 92.56 100 GLN B C 1
ATOM 1893 O O . GLN B 1 100 ? 6.824 7.172 -1.907 1 92.56 100 GLN B O 1
ATOM 1898 N N . SER B 1 101 ? 7.367 9.289 -1.487 1 92.38 101 SER B N 1
ATOM 1899 C CA . SER B 1 101 ? 8.117 9.438 -2.729 1 92.38 101 SER B CA 1
ATOM 1900 C C . SER B 1 101 ? 9.312 8.492 -2.775 1 92.38 101 SER B C 1
ATOM 1902 O O . SER B 1 101 ? 9.578 7.875 -3.811 1 92.38 101 SER B O 1
ATOM 1904 N N . ASP B 1 102 ? 9.992 8.344 -1.699 1 93.19 102 ASP B N 1
ATOM 1905 C CA . ASP B 1 102 ? 11.148 7.449 -1.624 1 93.19 102 ASP B CA 1
ATOM 1906 C C . ASP B 1 102 ? 10.742 5.996 -1.848 1 93.19 102 ASP B C 1
ATOM 1908 O O . ASP B 1 102 ? 11.398 5.266 -2.592 1 93.19 102 ASP B O 1
ATOM 1912 N N . ILE B 1 103 ? 9.672 5.617 -1.215 1 92.75 103 ILE B N 1
ATOM 1913 C CA . ILE B 1 103 ? 9.188 4.246 -1.331 1 92.75 103 ILE B CA 1
ATOM 1914 C C . ILE B 1 103 ? 8.734 3.977 -2.764 1 92.75 103 ILE B C 1
ATOM 1916 O O . ILE B 1 103 ? 9.039 2.924 -3.33 1 92.75 103 ILE B O 1
ATOM 1920 N N . GLU B 1 104 ? 8.062 4.91 -3.34 1 91 104 GLU B N 1
ATOM 1921 C CA . GLU B 1 104 ? 7.586 4.77 -4.711 1 91 104 GLU B CA 1
ATOM 1922 C C . GLU B 1 104 ? 8.75 4.609 -5.688 1 91 104 GLU B C 1
ATOM 1924 O O . GLU B 1 104 ? 8.711 3.744 -6.566 1 91 104 GLU B O 1
ATOM 1929 N N . THR B 1 105 ? 9.727 5.41 -5.488 1 92.31 105 THR B N 1
ATOM 1930 C CA . THR B 1 105 ? 10.891 5.359 -6.367 1 92.31 105 THR B CA 1
ATOM 1931 C C . THR B 1 105 ? 11.617 4.023 -6.23 1 92.31 105 THR B C 1
ATOM 1933 O O . THR B 1 105 ? 11.984 3.406 -7.234 1 92.31 105 THR B O 1
ATOM 1936 N N . TYR B 1 106 ? 11.828 3.637 -5.035 1 94.06 106 TYR B N 1
ATOM 1937 C CA . TYR B 1 106 ? 12.477 2.357 -4.781 1 94.06 106 TYR B CA 1
ATOM 1938 C C . TYR B 1 106 ? 11.68 1.207 -5.379 1 94.06 106 TYR B C 1
ATOM 1940 O O . TYR B 1 106 ? 12.234 0.333 -6.047 1 94.06 106 TYR B O 1
ATOM 1948 N N . ALA B 1 107 ? 10.336 1.199 -5.168 1 92.62 107 ALA B N 1
ATOM 1949 C CA . ALA B 1 107 ? 9.445 0.139 -5.641 1 92.62 107 ALA B CA 1
ATOM 1950 C C . ALA B 1 107 ? 9.453 0.062 -7.164 1 92.62 107 ALA B C 1
ATOM 1952 O O . ALA B 1 107 ? 9.5 -1.029 -7.738 1 92.62 107 ALA B O 1
ATOM 1953 N N . LYS B 1 108 ? 9.383 1.194 -7.75 1 89.69 108 LYS B N 1
ATOM 1954 C CA . LYS B 1 108 ? 9.422 1.245 -9.211 1 89.69 108 LYS B CA 1
ATOM 1955 C C . LYS B 1 108 ? 10.703 0.62 -9.75 1 89.69 108 LYS B C 1
ATOM 1957 O O . LYS B 1 108 ? 10.664 -0.205 -10.664 1 89.69 108 LYS B O 1
ATOM 1962 N N . GLY B 1 109 ? 11.805 1.06 -9.188 1 91.38 109 GLY B N 1
ATOM 1963 C CA . GLY B 1 109 ? 13.078 0.505 -9.609 1 91.38 109 GLY B CA 1
ATOM 1964 C C . GLY B 1 109 ? 13.164 -1 -9.445 1 91.38 109 GLY B C 1
ATOM 1965 O O . GLY B 1 109 ? 13.609 -1.708 -10.352 1 91.38 109 GLY B O 1
ATOM 1966 N N . LYS B 1 110 ? 12.719 -1.446 -8.289 1 91.25 110 LYS B N 1
ATOM 1967 C CA . LYS B 1 110 ? 12.773 -2.877 -8 1 91.25 110 LYS B CA 1
ATOM 1968 C C . LYS B 1 110 ? 11.836 -3.654 -8.922 1 91.25 110 LYS B C 1
ATOM 1970 O O . LYS B 1 110 ? 12.18 -4.738 -9.398 1 91.25 110 LYS B O 1
ATOM 1975 N N . ALA B 1 111 ? 10.656 -3.176 -9.172 1 90 111 ALA B N 1
ATOM 1976 C CA . ALA B 1 111 ? 9.688 -3.822 -10.055 1 90 111 ALA B CA 1
ATOM 1977 C C . ALA B 1 111 ? 10.234 -3.922 -11.477 1 90 111 ALA B C 1
ATOM 1979 O O . ALA B 1 111 ? 10.055 -4.941 -12.148 1 90 111 ALA B O 1
ATOM 1980 N N . GLN B 1 112 ? 10.859 -2.867 -11.867 1 88.75 112 GLN B N 1
ATOM 1981 C CA . GLN B 1 112 ? 11.438 -2.859 -13.211 1 88.75 112 GLN B CA 1
ATOM 1982 C C . GLN B 1 112 ? 12.594 -3.855 -13.312 1 88.75 112 GLN B C 1
ATOM 1984 O O . GLN B 1 112 ? 12.773 -4.496 -14.352 1 88.75 112 GLN B O 1
ATOM 1989 N N . ASP B 1 113 ? 13.344 -4.008 -12.234 1 88.31 113 ASP B N 1
ATOM 1990 C CA . ASP B 1 113 ? 14.422 -4.988 -12.188 1 88.31 113 ASP B CA 1
ATOM 1991 C C . ASP B 1 113 ? 13.883 -6.41 -12.305 1 88.31 113 ASP B C 1
ATOM 1993 O O . ASP B 1 113 ? 14.477 -7.254 -12.984 1 88.31 113 ASP B O 1
ATOM 1997 N N . ILE B 1 114 ? 12.703 -6.605 -11.734 1 84.62 114 ILE B N 1
ATOM 1998 C CA . ILE B 1 114 ? 12.172 -7.957 -11.586 1 84.62 114 ILE B CA 1
ATOM 1999 C C . ILE B 1 114 ? 11.242 -8.281 -12.742 1 84.62 114 ILE B C 1
ATOM 2001 O O . ILE B 1 114 ? 11.281 -9.383 -13.297 1 84.62 114 ILE B O 1
ATOM 2005 N N . PHE B 1 115 ? 10.406 -7.34 -13.188 1 82.31 115 PHE B N 1
ATOM 2006 C CA . PHE B 1 115 ? 9.328 -7.625 -14.125 1 82.31 115 PHE B CA 1
ATOM 2007 C C . PHE B 1 115 ? 9.594 -6.957 -15.469 1 82.31 115 PHE B C 1
ATOM 2009 O O . PHE B 1 115 ? 8.875 -7.207 -16.438 1 82.31 115 PHE B O 1
ATOM 2016 N N . GLY B 1 116 ? 10.602 -6.215 -15.461 1 81.06 116 GLY B N 1
ATOM 2017 C CA . GLY B 1 116 ? 10.945 -5.57 -16.719 1 81.06 116 GLY B CA 1
ATOM 2018 C C . GLY B 1 116 ? 10.547 -4.109 -16.766 1 81.06 116 GLY B C 1
ATOM 2019 O O . GLY B 1 116 ? 9.812 -3.629 -15.906 1 81.06 116 GLY B O 1
ATOM 2020 N N . GLU B 1 117 ? 10.977 -3.408 -17.781 1 76.19 117 GLU B N 1
ATOM 2021 C CA . GLU B 1 117 ? 10.859 -1.956 -17.875 1 76.19 117 GLU B CA 1
ATOM 2022 C C . GLU B 1 117 ? 9.438 -1.538 -18.234 1 76.19 117 GLU B C 1
ATOM 2024 O O . GLU B 1 117 ? 9.078 -0.369 -18.094 1 76.19 117 GLU B O 1
ATOM 2029 N N . GLU B 1 118 ? 8.688 -2.439 -18.5 1 74.88 118 GLU B N 1
ATOM 2030 C CA . GLU B 1 118 ? 7.34 -2.115 -18.953 1 74.88 118 GLU B CA 1
ATOM 2031 C C . GLU B 1 118 ? 6.406 -1.852 -17.781 1 74.88 118 GLU B C 1
ATOM 2033 O O . GLU B 1 118 ? 5.309 -1.323 -17.953 1 74.88 118 GLU B O 1
ATOM 2038 N N . VAL B 1 119 ? 6.887 -2.205 -16.672 1 73.38 119 VAL B N 1
ATOM 2039 C CA . VAL B 1 119 ? 6.059 -1.977 -15.5 1 73.38 119 VAL B CA 1
ATOM 2040 C C . VAL B 1 119 ? 5.906 -0.476 -15.258 1 73.38 119 VAL B C 1
ATOM 2042 O O . VAL B 1 119 ? 6.891 0.266 -15.273 1 73.38 119 VAL B O 1
ATOM 2045 N N . GLN B 1 120 ? 4.641 -0.061 -15.188 1 74.88 120 GLN B N 1
ATOM 2046 C CA . GLN B 1 120 ? 4.332 1.32 -14.836 1 74.88 120 GLN B CA 1
ATOM 2047 C C . GLN B 1 120 ? 3.953 1.44 -13.359 1 74.88 120 GLN B C 1
ATOM 2049 O O . GLN B 1 120 ? 3.562 0.454 -12.734 1 74.88 120 GLN B O 1
ATOM 2054 N N . TYR B 1 121 ? 4.484 2.426 -12.828 1 63.47 121 TYR B N 1
ATOM 2055 C CA . TYR B 1 121 ? 4.145 2.689 -11.438 1 63.47 121 TYR B CA 1
ATOM 2056 C C . TYR B 1 121 ? 2.982 3.672 -11.328 1 63.47 121 TYR B C 1
ATOM 2058 O O . TYR B 1 121 ? 2.93 4.656 -12.07 1 63.47 121 TYR B O 1
ATOM 2066 N N . TYR B 1 122 ? 1.799 3.117 -10.898 1 57.88 122 TYR B N 1
ATOM 2067 C CA . TYR B 1 122 ? 0.765 4.102 -10.602 1 57.88 122 TYR B CA 1
ATOM 2068 C C . TYR B 1 122 ? 0.767 4.477 -9.125 1 57.88 122 TYR 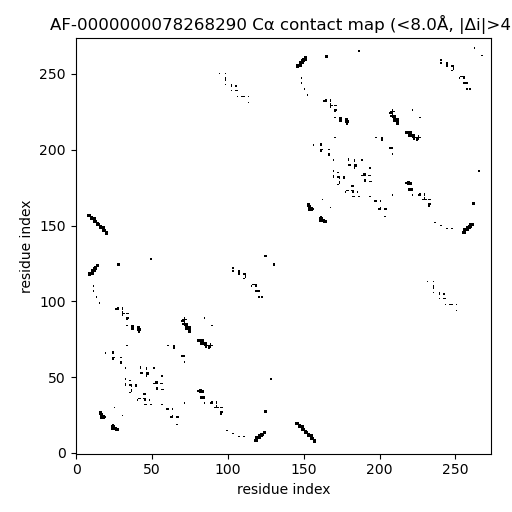B C 1
ATOM 2070 O O . TYR B 1 122 ? 0.714 3.6 -8.258 1 57.88 122 TYR B O 1
ATOM 2078 N N . ALA B 1 123 ? 1.574 5.469 -8.773 1 50.06 123 ALA B N 1
ATOM 2079 C CA . ALA B 1 123 ? 1.424 6 -7.418 1 50.06 123 ALA B CA 1
ATOM 2080 C C . ALA B 1 123 ? -0.036 6.324 -7.117 1 50.06 123 ALA B C 1
ATOM 2082 O O . ALA B 1 123 ? -0.634 7.188 -7.766 1 50.06 123 ALA B O 1
ATOM 2083 N N . ASP B 1 124 ? -0.952 5.465 -7.117 1 44.56 124 ASP B N 1
ATOM 2084 C CA . ASP B 1 124 ? -2.24 5.961 -6.645 1 44.56 124 ASP B CA 1
ATOM 2085 C C . ASP B 1 124 ? -2.059 6.949 -5.496 1 44.56 124 ASP B C 1
ATOM 2087 O O . ASP B 1 124 ? -2.379 6.641 -4.344 1 44.56 124 ASP B O 1
ATOM 2091 N N . ALA B 1 125 ? -0.912 7.535 -5.184 1 41.41 125 ALA B N 1
ATOM 2092 C CA . ALA B 1 125 ? -1.396 8.445 -4.148 1 41.41 125 ALA B CA 1
ATOM 2093 C C . ALA B 1 125 ? -2.838 8.867 -4.418 1 41.41 125 ALA B C 1
ATOM 2095 O O . ALA B 1 125 ? -3.674 8.852 -3.512 1 41.41 125 ALA B O 1
ATOM 2096 N N . TYR B 1 126 ? -3.033 10.148 -5.352 1 34.28 126 TYR B N 1
ATOM 2097 C CA . TYR B 1 126 ? -4.266 10.836 -5.73 1 34.28 126 TYR B CA 1
ATOM 2098 C C . TYR B 1 126 ? -4.875 10.203 -6.977 1 34.28 126 TYR B C 1
ATOM 2100 O O . TYR B 1 126 ? -4.441 10.477 -8.094 1 34.28 126 TYR B O 1
ATOM 2108 N N . PRO B 1 127 ? -5.273 9.031 -7.156 1 35.91 127 PRO B N 1
ATOM 2109 C CA . PRO B 1 127 ? -5.875 8.945 -8.492 1 35.91 127 PRO B CA 1
ATOM 2110 C C . PRO B 1 127 ? -6.219 10.312 -9.07 1 35.91 127 PRO B C 1
ATOM 2112 O O . PRO B 1 127 ? -5.902 10.594 -10.227 1 35.91 127 PRO B O 1
ATOM 2115 N N . GLU B 1 128 ? -7.227 10.984 -8.695 1 34.41 128 GLU B N 1
ATOM 2116 C CA . GLU B 1 128 ? -7.547 12.32 -9.188 1 34.41 128 GLU B CA 1
ATOM 2117 C C . GLU B 1 128 ? -6.418 13.305 -8.883 1 34.41 128 GLU B C 1
ATOM 2119 O O . GLU B 1 128 ? -6.477 14.469 -9.289 1 34.41 128 GLU B O 1
ATOM 2124 N N . THR B 1 129 ? -5.609 13.25 -7.824 1 29.64 129 THR B N 1
ATOM 2125 C CA . THR B 1 129 ?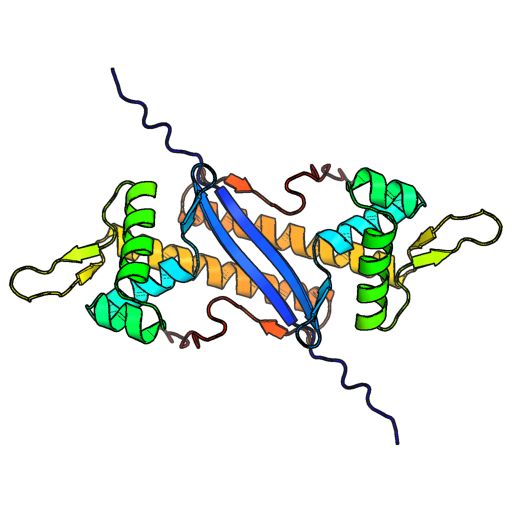 -4.738 14.391 -7.582 1 29.64 129 THR B CA 1
ATOM 2126 C C . THR B 1 129 ? -3.455 14.273 -8.398 1 29.64 129 THR B C 1
ATOM 2128 O O . THR B 1 129 ? -2.723 13.289 -8.281 1 29.64 129 THR B O 1
ATOM 2131 N N . LYS B 1 130 ? -3.352 14.68 -9.578 1 31.8 130 LYS B N 1
ATOM 2132 C CA . LYS B 1 130 ? -2.162 15.055 -10.336 1 31.8 130 LYS B CA 1
ATOM 2133 C C . LYS B 1 130 ? -1.087 15.633 -9.422 1 31.8 130 LYS B C 1
ATOM 2135 O O . LYS B 1 130 ? -1.276 16.703 -8.828 1 31.8 130 LYS B O 1
ATOM 2140 N N . LEU B 1 131 ? -0.223 14.852 -8.656 1 29.36 131 LEU B N 1
ATOM 2141 C CA . LEU B 1 131 ? 0.889 15.422 -7.906 1 29.36 131 LEU B CA 1
ATOM 2142 C C . LEU B 1 131 ? 1.768 16.281 -8.805 1 29.36 131 LEU B C 1
ATOM 2144 O O . LEU B 1 131 ? 2.223 15.828 -9.859 1 29.36 131 LEU B O 1
ATOM 2148 N N . SER B 1 132 ? 1.49 17.453 -8.938 1 27.95 132 SER B N 1
ATOM 2149 C CA . SER B 1 132 ? 2.391 18.406 -9.57 1 27.95 132 SER B CA 1
ATOM 2150 C C . SER B 1 132 ? 3.814 18.25 -9.047 1 27.95 132 SER B C 1
ATOM 2152 O O . SER B 1 132 ? 4.02 18.016 -7.852 1 27.95 132 SER B O 1
ATOM 2154 N N . SER B 1 133 ? 4.75 17.672 -9.836 1 30.95 133 SER B N 1
ATOM 2155 C CA . SER B 1 133 ? 6.199 17.656 -9.656 1 30.95 133 SER B CA 1
ATOM 2156 C C . SER B 1 133 ? 6.676 18.938 -8.969 1 30.95 133 SER B C 1
ATOM 2158 O O . SER B 1 133 ? 6.438 20.047 -9.469 1 30.95 133 SER B O 1
ATOM 2160 N N . PHE B 1 134 ? 6.715 19.109 -7.723 1 25.22 134 PHE B N 1
ATOM 2161 C CA . PHE B 1 134 ? 7.453 20.234 -7.168 1 25.22 134 PHE B CA 1
ATOM 2162 C C . PHE B 1 134 ? 8.906 20.203 -7.617 1 25.22 134 PHE B C 1
ATOM 2164 O O . PHE B 1 134 ? 9.672 19.312 -7.219 1 25.22 134 PHE B O 1
ATOM 2171 N N . LYS B 1 135 ? 9.234 20.516 -8.836 1 27.02 135 LYS B N 1
ATOM 2172 C CA . LYS B 1 135 ? 10.609 20.938 -9.125 1 27.02 135 LYS B CA 1
ATOM 2173 C C . LYS B 1 135 ? 11.102 21.922 -8.07 1 27.02 135 LYS B C 1
ATOM 2175 O O . LYS B 1 135 ? 10.492 22.984 -7.867 1 27.02 135 LYS B O 1
ATOM 2180 N N . ALA B 1 136 ? 11.734 21.375 -6.867 1 27.64 136 ALA B N 1
ATOM 2181 C CA . ALA B 1 136 ? 12.617 22.297 -6.145 1 27.64 136 ALA B CA 1
ATOM 2182 C C . ALA B 1 136 ? 13.461 23.109 -7.109 1 27.64 136 ALA B C 1
ATOM 2184 O O . ALA B 1 136 ? 14.195 22.562 -7.934 1 27.64 136 ALA B O 1
ATOM 2185 N N . ASP B 1 137 ? 12.977 24.203 -7.441 1 22.22 137 ASP B N 1
ATOM 2186 C CA . ASP B 1 137 ? 14 25.156 -7.84 1 22.22 137 ASP B CA 1
ATOM 2187 C C . ASP B 1 137 ? 15.109 25.25 -6.789 1 22.22 137 ASP B C 1
ATOM 2189 O O . ASP B 1 137 ? 14.836 25.266 -5.59 1 22.22 137 ASP B O 1
#

Sequence (274 aa):
MTESKTEGTLTLRLHVWFERDEKIFLGIGRALLLEKIEECGSLRQAATDMKMSYRAAWGKLKAAEESIGKPLVQKIKGKGQRYELTPVGRQLARQFLQLQSDIETYAKGKAQDIFGEEVQYYADAYPETKLSSFKADMTESKTEGTLTLRLHVWFERDEKIFLGIGRALLLEKIEECGSLRQAATDMKMSYRAAWGKLKAAEESIGKPLVQKIKGKGQRYELTPVGRQLARQFLQLQSDIETYAKGKAQDIFGEEVQYYADAYPETKLSSFKAD

Nearest PDB structures (foldseek):
  1b9m-assembly1_A  TM=8.273E-01  e=2.328E-07  Escherichia coli
  1b9m-assembly1_B  TM=8.090E-01  e=1.250E-05  Escherichia coli
  1o7l-assembly2_C  TM=7.999E-01  e=1.826E-05  Escherichia coli
  1b9n-assembly1_B  TM=7.836E-01  e=2.073E-05  Escherichia coli
  5y9s-assembly1_C  TM=7.825E-01  e=1.113E-03  Vibrio vulnificus CMCP6

pLDDT: mean 80.36, std 21.53, range [22.22, 96.81]

Solvent-accessible surface area (backbone atoms only — not comparable to full-atom values): 15064 Å² total; per-residue (Å²): 130,80,77,71,70,75,67,52,62,41,26,38,36,51,48,60,34,34,28,41,78,90,34,81,46,42,35,55,67,56,32,47,46,50,49,34,19,53,74,66,33,16,57,61,57,28,15,54,78,66,73,45,48,54,67,56,47,48,49,54,50,50,52,25,22,62,71,71,69,47,68,37,60,40,77,42,84,91,55,71,83,24,32,38,57,31,75,60,28,47,50,50,30,51,52,50,53,48,50,52,50,50,43,51,51,52,43,43,54,51,43,26,72,72,75,30,80,67,50,37,68,40,69,46,69,38,79,85,48,76,78,72,79,75,72,79,121,130,81,75,67,71,77,68,52,60,40,25,39,35,52,47,62,34,33,28,40,78,92,34,80,46,43,36,56,68,58,32,49,48,51,50,34,18,52,73,66,33,16,56,61,59,28,15,54,77,66,72,45,49,55,66,57,46,50,48,54,49,49,51,27,24,62,69,72,70,48,68,36,60,41,77,42,82,93,54,72,82,24,32,37,58,30,76,61,28,47,51,49,30,52,50,50,53,48,49,52,51,52,43,50,53,52,43,44,54,51,44,27,72,73,73,30,80,68,52,37,69,40,68,49,69,41,79,86,50,76,77,72,80,76,74,81,120

Organism: Desulfomicrobium norvegicum (strain DSM 1741 / NCIMB 8310) (NCBI:txid52561)

Secondary structure (DSSP, 8-state):
---------EEEEEEEEEEETTEEEE-HHHHHHHHHHHHHS-HHHHHHHTT--HHHHHHHHHHHHHHHTS-SEEEPTTSSS-EEE-HHHHHHHHHHHHHHHHHHHHHHHHHHHHH-TT-EEE--S-SS---------/---------EEEEEEEEEEETTEEEE-HHHHHHHHHHHHHS-HHHHHHHTT--HHHHHHHHHHHHHHHTS-SEEEPTTSSS-EEE-HHHHHHHHHHHHHHHHHHHHHHHHHHHHH-TT-EEE--S-SS---------